Protein AF-A0A6G3CFA6-F1 (afdb_monomer_lite)

Structure (mmCIF, N/CA/C/O backbone):
data_AF-A0A6G3CFA6-F1
#
_entry.id   AF-A0A6G3CFA6-F1
#
loop_
_atom_site.group_PDB
_atom_site.id
_atom_site.type_symbol
_atom_site.label_atom_id
_atom_site.label_alt_id
_atom_site.label_comp_id
_atom_site.label_asym_id
_atom_site.label_entity_id
_atom_site.label_seq_id
_atom_site.pdbx_PDB_ins_code
_atom_site.Cartn_x
_atom_site.Cartn_y
_atom_site.Cartn_z
_atom_site.occupancy
_atom_site.B_iso_or_equiv
_atom_site.auth_seq_id
_atom_site.auth_comp_id
_atom_site.auth_asym_id
_atom_site.auth_atom_id
_atom_site.pdbx_PDB_model_num
ATOM 1 N N . ARG A 1 1 ? -51.188 10.091 69.245 1.00 60.28 1 ARG A N 1
ATOM 2 C CA . ARG A 1 1 ? -49.748 10.432 69.377 1.00 60.28 1 ARG A CA 1
ATOM 3 C C . ARG A 1 1 ? -48.862 9.197 69.180 1.00 60.28 1 ARG A C 1
ATOM 5 O O . ARG A 1 1 ? -48.421 9.039 68.061 1.00 60.28 1 ARG A O 1
ATOM 12 N N . ARG A 1 2 ? -48.714 8.240 70.121 1.00 65.06 2 ARG A N 1
ATOM 13 C CA . ARG A 1 2 ? -47.870 7.026 69.896 1.00 65.06 2 ARG A CA 1
ATOM 14 C C . ARG A 1 2 ? -48.213 6.191 68.647 1.00 65.06 2 ARG A C 1
ATOM 16 O O . ARG A 1 2 ? -47.311 5.804 67.921 1.00 65.06 2 ARG A O 1
ATOM 23 N N . LYS A 1 3 ? -49.501 5.950 68.377 1.00 67.00 3 LYS A N 1
ATOM 24 C CA . LYS A 1 3 ? -49.935 5.198 67.181 1.00 67.00 3 LYS A CA 1
ATOM 25 C C . LYS A 1 3 ? -49.669 5.945 65.866 1.00 67.00 3 LYS A C 1
ATOM 27 O O . LYS A 1 3 ? -49.420 5.312 64.851 1.00 67.00 3 LYS A O 1
ATOM 32 N N . ASP A 1 4 ? -49.680 7.277 65.891 1.00 72.19 4 ASP A N 1
ATOM 33 C CA . ASP A 1 4 ? -49.415 8.100 64.702 1.00 72.19 4 ASP A CA 1
ATOM 34 C C . ASP A 1 4 ? -47.916 8.111 64.361 1.00 72.19 4 ASP A C 1
ATOM 36 O O . ASP A 1 4 ? -47.538 8.174 63.191 1.00 72.19 4 ASP A O 1
ATOM 40 N N . ASP A 1 5 ? -47.064 8.002 65.385 1.00 74.00 5 ASP A N 1
ATOM 41 C CA . ASP A 1 5 ? -45.610 7.921 65.238 1.00 74.00 5 ASP A CA 1
ATOM 42 C C . ASP A 1 5 ? -45.167 6.544 64.705 1.00 74.00 5 ASP A C 1
ATOM 44 O O . ASP A 1 5 ? -44.276 6.469 63.858 1.00 74.00 5 ASP A O 1
ATOM 48 N N . GLU A 1 6 ? -45.831 5.459 65.122 1.00 74.44 6 GLU A N 1
ATOM 49 C CA . GLU A 1 6 ? -45.594 4.103 64.598 1.00 74.44 6 GLU A CA 1
ATOM 50 C C . GLU A 1 6 ? -45.997 3.971 63.121 1.00 74.44 6 GLU A C 1
ATOM 52 O O . GLU A 1 6 ? -45.225 3.444 62.318 1.00 74.44 6 GLU A O 1
ATOM 57 N N . VAL A 1 7 ? -47.151 4.525 62.730 1.00 76.19 7 VAL A N 1
ATOM 58 C CA . VAL A 1 7 ? -47.614 4.521 61.330 1.00 76.19 7 VAL A CA 1
ATOM 59 C C . VAL A 1 7 ? -46.680 5.337 60.431 1.00 76.19 7 VAL A C 1
ATOM 61 O O . VAL A 1 7 ? -46.325 4.885 59.340 1.00 76.19 7 VAL A O 1
ATOM 64 N N . LYS A 1 8 ? -46.202 6.498 60.902 1.00 77.56 8 LYS A N 1
ATOM 65 C CA . LYS A 1 8 ? -45.202 7.305 60.181 1.00 77.56 8 LYS A CA 1
ATOM 66 C C . LYS A 1 8 ? -43.863 6.588 60.035 1.00 77.56 8 LYS A C 1
ATOM 68 O O . LYS A 1 8 ? -43.252 6.658 58.970 1.00 77.56 8 LYS A O 1
ATOM 73 N N . ALA A 1 9 ? -43.402 5.891 61.073 1.00 77.81 9 ALA A N 1
ATOM 74 C CA . ALA A 1 9 ? -42.162 5.122 61.015 1.00 77.81 9 ALA A CA 1
ATOM 75 C C . ALA A 1 9 ? -42.268 3.928 60.049 1.00 77.81 9 ALA A C 1
ATOM 77 O O . ALA A 1 9 ? -41.311 3.622 59.333 1.00 77.81 9 ALA A O 1
ATOM 78 N N . GLU A 1 10 ? -43.428 3.270 59.986 1.00 77.88 10 GLU A N 1
ATOM 79 C CA . GLU A 1 10 ? -43.673 2.165 59.057 1.00 77.88 10 GLU A CA 1
ATOM 80 C C . GLU A 1 10 ? -43.790 2.644 57.599 1.00 77.88 10 GLU A C 1
ATOM 82 O O . GLU A 1 10 ? -43.216 2.022 56.702 1.00 77.88 10 GLU A O 1
ATOM 87 N N . GLN A 1 11 ? -44.449 3.782 57.354 1.00 79.44 11 GLN A N 1
ATOM 88 C CA . GLN A 1 11 ? -44.484 4.428 56.035 1.00 79.44 11 GLN A CA 1
ATOM 89 C C . GLN A 1 11 ? -43.091 4.871 55.580 1.00 79.44 11 GLN A C 1
ATOM 91 O O . GLN A 1 11 ? -42.685 4.533 54.472 1.00 79.44 11 GLN A O 1
ATOM 96 N N . ALA A 1 12 ? -42.301 5.494 56.458 1.00 81.00 12 ALA A N 1
ATOM 97 C CA . ALA A 1 12 ? -40.927 5.881 56.141 1.00 81.00 12 ALA A CA 1
ATOM 98 C C . ALA A 1 12 ? -40.038 4.675 55.780 1.00 81.00 12 ALA A C 1
ATOM 100 O O . ALA A 1 12 ? -39.189 4.769 54.891 1.00 81.00 12 ALA A O 1
ATOM 101 N N . ARG A 1 13 ? -40.243 3.517 56.427 1.00 81.12 13 ARG A N 1
ATOM 102 C CA . ARG A 1 13 ? -39.549 2.269 56.066 1.00 81.12 13 ARG A CA 1
ATOM 103 C C . ARG A 1 13 ? -39.987 1.741 54.702 1.00 81.12 13 ARG A C 1
ATOM 105 O O . ARG A 1 13 ? -39.126 1.339 53.923 1.00 81.12 13 ARG A O 1
ATOM 112 N N . LYS A 1 14 ? -41.289 1.757 54.402 1.00 81.81 14 LYS A N 1
ATOM 113 C CA . LYS A 1 14 ? -41.828 1.323 53.101 1.00 81.81 14 LYS A CA 1
ATOM 114 C C . LYS A 1 14 ? -41.346 2.222 51.960 1.00 81.81 14 LYS A C 1
ATOM 116 O O . LYS A 1 14 ? -40.927 1.700 50.929 1.00 81.81 14 LYS A O 1
ATOM 121 N N . ASP A 1 15 ? -41.292 3.532 52.174 1.00 83.31 15 ASP A N 1
ATOM 122 C CA . ASP A 1 15 ? -40.801 4.498 51.186 1.00 83.31 15 ASP A CA 1
ATOM 123 C C . ASP A 1 15 ? -39.289 4.371 50.955 1.00 83.31 15 ASP A C 1
ATOM 125 O O . ASP A 1 15 ? -38.823 4.405 49.814 1.00 83.31 15 ASP A O 1
ATOM 129 N N . ALA A 1 16 ? -38.506 4.143 52.016 1.00 82.69 16 ALA A N 1
ATOM 130 C CA . ALA A 1 16 ? -37.071 3.887 51.897 1.00 82.69 16 ALA A CA 1
ATOM 131 C C . ALA A 1 16 ? -36.770 2.586 51.129 1.00 82.69 16 ALA A C 1
ATOM 133 O O . ALA A 1 16 ? -35.812 2.520 50.354 1.00 82.69 16 ALA A O 1
ATOM 134 N N . ASP A 1 17 ? -37.591 1.551 51.312 1.00 84.62 17 ASP A N 1
ATOM 135 C CA . ASP A 1 17 ? -37.474 0.297 50.569 1.00 84.62 17 ASP A CA 1
ATOM 136 C C . ASP A 1 17 ? -37.912 0.438 49.109 1.00 84.62 17 ASP A C 1
ATOM 138 O O . ASP A 1 17 ? -37.230 -0.067 48.213 1.00 84.62 17 ASP A O 1
ATOM 142 N N . ALA A 1 18 ? -38.992 1.176 48.843 1.00 82.62 18 ALA A N 1
ATOM 143 C CA . ALA A 1 18 ? -39.436 1.491 47.488 1.00 82.62 18 ALA A CA 1
ATOM 144 C C . ALA A 1 18 ? -38.371 2.291 46.720 1.00 82.62 18 ALA A C 1
ATOM 146 O O . ALA A 1 18 ? -38.042 1.948 45.581 1.00 82.62 18 ALA A O 1
ATOM 147 N N . LYS A 1 19 ? -37.749 3.281 47.372 1.00 85.19 19 LYS A N 1
ATOM 148 C CA . LYS A 1 19 ? -36.671 4.090 46.792 1.00 85.19 19 LYS A CA 1
ATOM 149 C C . LYS A 1 19 ? -35.418 3.263 46.503 1.00 85.19 19 LYS A C 1
ATOM 151 O O . LYS A 1 19 ? -34.857 3.368 45.416 1.00 85.19 19 LYS A O 1
ATOM 156 N N . ARG A 1 20 ? -35.020 2.359 47.409 1.00 84.44 20 ARG A N 1
ATOM 157 C CA . ARG A 1 20 ? -33.902 1.425 47.161 1.00 84.44 20 ARG A CA 1
ATOM 158 C C . ARG A 1 20 ? -34.178 0.477 45.996 1.00 84.44 20 ARG A C 1
ATOM 160 O O . ARG A 1 20 ? -33.271 0.210 45.209 1.00 84.44 20 ARG A O 1
ATOM 167 N N . ARG A 1 21 ? -35.414 -0.013 45.850 1.00 83.88 21 ARG A N 1
ATOM 168 C CA . ARG A 1 21 ? -35.802 -0.853 44.703 1.00 83.88 21 ARG A CA 1
ATOM 169 C C . ARG A 1 21 ? -35.787 -0.070 43.392 1.00 83.88 21 ARG A C 1
ATOM 171 O O . ARG A 1 21 ? -35.276 -0.594 42.405 1.00 83.88 21 ARG A O 1
ATOM 178 N N . GLN A 1 22 ? -36.274 1.173 43.384 1.00 85.31 22 GLN A N 1
ATOM 179 C CA . GLN A 1 22 ? -36.193 2.052 42.212 1.00 85.31 22 GLN A CA 1
ATOM 180 C C . GLN A 1 22 ? -34.744 2.363 41.827 1.00 85.31 22 GLN A C 1
ATOM 182 O O . GLN A 1 22 ? -34.377 2.188 40.672 1.00 85.31 22 GLN A O 1
ATOM 187 N N . GLU A 1 23 ? -33.882 2.719 42.782 1.00 86.06 23 GLU A N 1
ATOM 188 C CA . GLU A 1 23 ? -32.466 2.990 42.504 1.00 86.06 23 GLU A CA 1
ATOM 189 C C . GLU A 1 23 ? -31.721 1.755 41.974 1.00 86.06 23 GLU A C 1
ATOM 191 O O . GLU A 1 23 ? -30.850 1.871 41.109 1.00 86.06 23 GLU A O 1
ATOM 196 N N . GLN A 1 24 ? -32.050 0.556 42.466 1.00 86.44 24 GLN A N 1
ATOM 197 C CA . GLN A 1 24 ? -31.495 -0.690 41.933 1.00 86.44 24 GLN A CA 1
ATOM 198 C C . GLN A 1 24 ? -32.020 -1.006 40.528 1.00 86.44 24 GLN A C 1
ATOM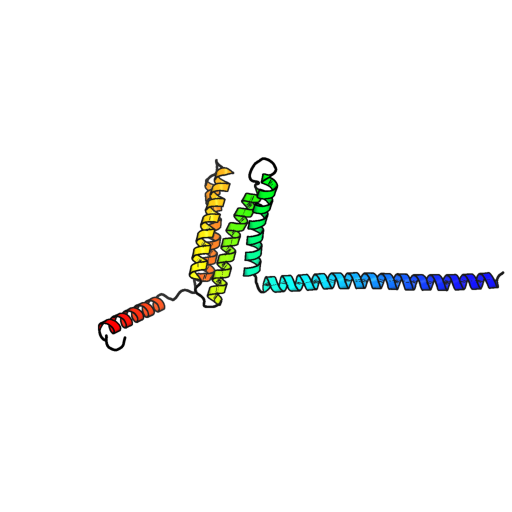 200 O O . GLN A 1 24 ? -31.245 -1.470 39.689 1.00 86.44 24 GLN A O 1
ATOM 205 N N . ALA A 1 25 ? -33.301 -0.747 40.255 1.00 84.94 25 ALA A N 1
ATOM 206 C CA . ALA A 1 25 ? -33.890 -0.913 38.929 1.00 84.94 25 ALA A CA 1
ATOM 207 C C . ALA A 1 25 ? -33.268 0.062 37.915 1.00 84.94 25 ALA A C 1
ATOM 209 O O . ALA A 1 25 ? -32.836 -0.374 36.850 1.00 84.94 25 ALA A O 1
ATOM 210 N N . ASP A 1 26 ? -33.102 1.333 38.284 1.00 86.88 26 ASP A N 1
ATOM 211 C CA . ASP A 1 26 ? -32.459 2.356 37.453 1.00 86.88 26 ASP A CA 1
ATOM 212 C C . ASP A 1 26 ? -30.984 2.049 37.195 1.00 86.88 26 ASP A C 1
ATOM 214 O O . ASP A 1 26 ? -30.496 2.197 36.071 1.00 86.88 26 ASP A O 1
ATOM 218 N N . LYS A 1 27 ? -30.250 1.574 38.211 1.00 85.62 27 LYS A N 1
ATOM 219 C CA . LYS A 1 27 ? -28.862 1.127 38.027 1.00 85.62 27 LYS A CA 1
ATOM 220 C C . LYS A 1 27 ? -28.788 -0.032 37.040 1.00 85.62 27 LYS A C 1
ATOM 222 O O . LYS A 1 27 ? -27.983 0.034 36.115 1.00 85.62 27 LYS A O 1
ATOM 227 N N . ARG A 1 28 ? -29.650 -1.046 37.181 1.00 85.44 28 ARG A N 1
ATOM 228 C CA . ARG A 1 28 ? -29.715 -2.190 36.256 1.00 85.44 28 ARG A CA 1
ATOM 229 C C . ARG A 1 28 ? -30.105 -1.760 34.841 1.00 85.44 28 ARG A C 1
ATOM 231 O O . ARG A 1 28 ? -29.472 -2.217 33.896 1.00 85.44 28 ARG A O 1
ATOM 238 N N . ALA A 1 29 ? -31.067 -0.852 34.688 1.00 83.44 29 ALA A N 1
ATOM 239 C CA . ALA A 1 29 ? -31.475 -0.316 33.391 1.00 83.44 29 ALA A CA 1
ATOM 240 C C . ALA A 1 29 ? -30.325 0.430 32.694 1.00 83.44 29 ALA A C 1
ATOM 242 O O . ALA A 1 29 ? -30.005 0.136 31.543 1.00 83.44 29 ALA A O 1
ATOM 243 N N . ARG A 1 30 ? -29.614 1.309 33.415 1.00 84.38 30 ARG A N 1
ATOM 244 C CA . ARG A 1 30 ? -28.428 2.013 32.890 1.00 84.38 30 ARG A CA 1
ATOM 245 C C . ARG A 1 30 ? -27.288 1.061 32.534 1.00 84.38 30 ARG A C 1
ATOM 247 O O . ARG A 1 30 ? -26.543 1.314 31.588 1.00 84.38 30 ARG A O 1
ATOM 254 N N . GLN A 1 31 ? -27.120 -0.018 33.294 1.00 84.25 31 GLN A N 1
ATOM 255 C CA . GLN A 1 31 ? -26.096 -1.027 33.025 1.00 84.25 31 GLN A CA 1
ATOM 256 C C . GLN A 1 31 ? -26.438 -1.826 31.764 1.00 84.25 31 GLN A C 1
ATOM 258 O O . GLN A 1 31 ? -25.588 -1.958 30.888 1.00 84.25 31 GLN A O 1
ATOM 263 N N . GLN A 1 32 ? -27.701 -2.230 31.608 1.00 83.50 32 GLN A N 1
ATOM 264 C CA . GLN A 1 32 ? -28.194 -2.893 30.400 1.00 83.50 32 GLN A CA 1
ATOM 265 C C . GLN A 1 32 ? -28.113 -1.992 29.162 1.00 83.50 32 GLN A C 1
ATOM 267 O O . GLN A 1 32 ? -27.752 -2.471 28.089 1.00 83.50 32 GLN A O 1
ATOM 272 N N . GLU A 1 33 ? -28.391 -0.691 29.273 1.00 81.81 33 GLU A N 1
ATOM 273 C CA . GLU A 1 33 ? -28.190 0.250 28.162 1.00 81.81 33 GLU A CA 1
ATOM 274 C C . GLU A 1 33 ? -26.717 0.371 27.765 1.00 81.81 33 GLU A C 1
ATOM 276 O O . GLU A 1 33 ? -26.393 0.314 26.577 1.00 81.81 33 GLU A O 1
ATOM 281 N N . LYS A 1 34 ? -25.803 0.476 28.738 1.00 81.06 34 LYS A N 1
ATOM 282 C CA . LYS A 1 34 ? -24.355 0.501 28.473 1.00 81.06 34 LYS A CA 1
ATOM 283 C C . LYS A 1 34 ? -23.868 -0.802 27.840 1.00 81.06 34 LYS A C 1
ATOM 285 O O . LYS A 1 34 ? -23.066 -0.776 26.903 1.00 81.06 34 LYS A O 1
ATOM 290 N N . GLU A 1 35 ? -24.361 -1.941 28.308 1.00 83.12 35 GLU A N 1
ATOM 291 C CA . GLU A 1 35 ? -24.064 -3.254 27.734 1.00 83.12 35 GLU A CA 1
ATOM 292 C C . GLU A 1 35 ? -24.603 -3.379 26.307 1.00 83.12 35 GLU A C 1
ATOM 294 O O . GLU A 1 35 ? -23.860 -3.777 25.416 1.00 83.12 35 GLU A O 1
ATOM 299 N N . ARG A 1 36 ? -25.835 -2.938 26.033 1.00 79.00 36 ARG A N 1
ATOM 300 C CA . ARG A 1 36 ? -26.400 -2.918 24.672 1.00 79.00 36 ARG A CA 1
ATOM 301 C C . ARG A 1 36 ? -25.637 -1.977 23.743 1.00 79.00 36 ARG A C 1
ATOM 303 O O . ARG A 1 36 ? -25.332 -2.355 22.614 1.00 79.00 36 ARG A O 1
ATOM 310 N N . ALA A 1 37 ? -25.275 -0.784 24.210 1.00 78.50 37 ALA A N 1
ATOM 311 C CA . ALA A 1 37 ? -24.497 0.177 23.432 1.00 78.50 37 ALA A CA 1
ATOM 312 C C . ALA A 1 37 ? -23.086 -0.351 23.123 1.00 78.50 37 ALA A C 1
ATOM 314 O O . ALA A 1 37 ? -22.614 -0.253 21.988 1.00 78.50 37 ALA A O 1
ATOM 315 N N . SER A 1 38 ? -22.420 -0.959 24.108 1.00 75.44 38 SER A N 1
ATOM 316 C CA . SER A 1 38 ? -21.101 -1.573 23.921 1.00 75.44 38 SER A CA 1
ATOM 317 C C . SER A 1 38 ? -21.155 -2.828 23.046 1.00 75.44 38 SER A C 1
ATOM 319 O O . SER A 1 38 ? -20.288 -2.996 22.189 1.00 75.44 38 SER A O 1
ATOM 321 N N . ALA A 1 39 ? -22.192 -3.659 23.173 1.00 77.94 39 ALA A N 1
ATOM 322 C CA . ALA A 1 39 ? -22.433 -4.813 22.314 1.00 77.94 39 ALA A CA 1
ATOM 323 C C . ALA A 1 39 ? -22.711 -4.389 20.866 1.00 77.94 39 ALA A C 1
ATOM 325 O O . ALA A 1 39 ? -22.131 -4.956 19.944 1.00 77.94 39 ALA A O 1
ATOM 326 N N . ALA A 1 40 ? -23.503 -3.335 20.648 1.00 77.94 40 ALA A N 1
ATOM 327 C CA . ALA A 1 40 ? -23.732 -2.766 19.321 1.00 77.94 40 ALA A CA 1
ATOM 328 C C . ALA A 1 40 ? -22.438 -2.202 18.711 1.00 77.94 40 ALA A C 1
ATOM 330 O O . ALA A 1 40 ? -22.168 -2.412 17.527 1.00 77.94 40 ALA A O 1
ATOM 331 N N . ARG A 1 41 ? -21.595 -1.537 19.515 1.00 72.62 41 ARG A N 1
ATOM 332 C CA . ARG A 1 41 ? -20.266 -1.070 19.083 1.00 72.62 41 ARG A CA 1
ATOM 333 C C . ARG A 1 41 ? -19.346 -2.230 18.718 1.00 72.62 41 ARG A C 1
ATOM 335 O O . ARG A 1 41 ? -18.740 -2.197 17.652 1.00 72.62 41 ARG A O 1
ATOM 342 N N . ARG A 1 42 ? -19.286 -3.270 19.554 1.00 74.56 42 ARG A N 1
ATOM 343 C CA . ARG A 1 42 ? -18.503 -4.489 19.301 1.00 74.56 42 ARG A CA 1
ATOM 344 C C . ARG A 1 42 ? -18.998 -5.243 18.072 1.00 74.56 42 ARG A C 1
ATOM 346 O O . ARG A 1 42 ? -18.175 -5.679 17.284 1.00 74.56 42 ARG A O 1
ATOM 353 N N . ALA A 1 43 ? -20.307 -5.333 17.851 1.00 76.00 43 ALA A N 1
ATOM 354 C CA . ALA A 1 43 ? -20.880 -5.954 16.659 1.00 76.00 43 ALA A CA 1
ATOM 355 C C . ALA A 1 43 ? -20.558 -5.155 15.388 1.00 76.00 43 ALA A C 1
ATOM 357 O O . ALA A 1 43 ? -20.230 -5.738 14.357 1.00 76.00 43 ALA A O 1
ATOM 358 N N . ARG A 1 44 ? -20.601 -3.818 15.456 1.00 72.12 44 ARG A N 1
ATOM 359 C CA . ARG A 1 44 ? -20.185 -2.951 14.343 1.00 72.12 44 ARG A CA 1
ATOM 360 C C . ARG A 1 44 ? -18.693 -3.083 14.057 1.00 72.12 44 ARG A C 1
ATOM 362 O O . ARG A 1 44 ? -18.333 -3.295 12.906 1.00 72.12 44 ARG A O 1
ATOM 369 N N . MET A 1 45 ? -17.846 -3.023 15.085 1.00 70.12 45 MET A N 1
ATOM 370 C CA . MET A 1 45 ? -16.405 -3.236 14.936 1.00 70.12 45 MET A CA 1
ATOM 371 C C . MET A 1 45 ? -16.100 -4.637 14.415 1.00 70.12 45 MET A C 1
ATOM 373 O O . MET A 1 45 ? -15.305 -4.746 13.503 1.00 70.12 45 MET A O 1
ATOM 377 N N . GLY A 1 46 ? -16.769 -5.677 14.915 1.00 71.62 46 GLY A N 1
ATOM 378 C CA . GLY A 1 46 ? -16.604 -7.060 14.464 1.00 71.62 46 GLY A CA 1
ATOM 379 C C . GLY A 1 46 ? -17.001 -7.271 13.003 1.00 71.62 46 GLY A C 1
ATOM 380 O O . GLY A 1 46 ? -16.319 -7.983 12.275 1.00 71.62 46 GLY A O 1
ATOM 381 N N . LYS A 1 47 ? -18.067 -6.607 12.535 1.00 72.69 47 LYS A N 1
ATOM 382 C CA . LYS A 1 47 ? -18.426 -6.590 11.108 1.00 72.69 47 LYS A CA 1
ATOM 383 C C . LYS A 1 47 ? -17.385 -5.851 10.273 1.00 72.69 47 LYS A C 1
ATOM 385 O O . LYS A 1 47 ? -17.043 -6.317 9.194 1.00 72.69 47 LYS A O 1
ATOM 390 N N . LEU A 1 48 ? -16.878 -4.725 10.775 1.00 70.38 48 LEU A N 1
ATOM 391 C CA . LEU A 1 48 ? -15.857 -3.940 10.089 1.00 70.38 48 LEU A CA 1
ATOM 392 C C . LEU A 1 48 ? -14.536 -4.713 9.993 1.00 70.38 48 LEU A C 1
ATOM 394 O O . LEU A 1 48 ? -13.983 -4.838 8.911 1.00 70.38 48 LEU A O 1
ATOM 398 N N . THR A 1 49 ? -14.056 -5.283 11.099 1.00 69.38 49 THR A N 1
ATOM 399 C CA . THR A 1 49 ? -12.823 -6.079 11.145 1.00 69.38 49 THR A CA 1
ATOM 400 C C . THR A 1 49 ? -12.965 -7.378 10.364 1.00 69.38 49 THR A C 1
ATOM 402 O O . THR A 1 49 ? -12.042 -7.754 9.650 1.00 69.38 49 THR A O 1
ATOM 405 N N . GLY A 1 50 ? -14.130 -8.030 10.420 1.00 72.06 50 GLY A N 1
ATOM 406 C CA . GLY A 1 50 ? -14.440 -9.191 9.587 1.00 72.06 50 GLY A CA 1
ATOM 407 C C . GLY A 1 50 ? -14.412 -8.859 8.094 1.00 72.06 50 GLY A C 1
ATOM 408 O O . GLY A 1 50 ? -13.804 -9.586 7.314 1.00 72.06 50 GLY A O 1
ATOM 409 N N . TRP A 1 51 ? -15.002 -7.729 7.695 1.00 73.88 51 TRP A N 1
ATOM 410 C CA . TRP A 1 51 ? -14.977 -7.270 6.305 1.00 73.88 51 TRP A CA 1
ATOM 411 C C . TRP A 1 51 ? -13.573 -6.856 5.844 1.00 73.88 51 TRP A C 1
ATOM 413 O O . TRP A 1 51 ? -13.181 -7.209 4.732 1.00 73.88 51 TRP A O 1
ATOM 423 N N . LEU A 1 52 ? -12.806 -6.170 6.700 1.00 68.88 52 LEU A N 1
ATOM 424 C CA . LEU A 1 52 ? -11.409 -5.791 6.452 1.00 68.88 52 LEU A CA 1
ATOM 425 C C . LEU A 1 52 ? -10.523 -7.029 6.258 1.00 68.88 52 LEU A C 1
ATOM 427 O O . LEU A 1 52 ? -9.740 -7.073 5.314 1.00 68.88 52 LEU A O 1
ATOM 431 N N . ASN A 1 53 ? -10.692 -8.055 7.096 1.00 67.56 53 ASN A N 1
ATOM 432 C CA . ASN A 1 53 ? -9.974 -9.324 6.957 1.00 67.56 53 ASN A CA 1
ATOM 433 C C . ASN A 1 53 ? -10.381 -10.097 5.696 1.00 67.56 53 ASN A C 1
ATOM 435 O O . ASN A 1 53 ? -9.546 -10.778 5.107 1.00 67.56 53 ASN A O 1
ATOM 439 N N . ALA A 1 54 ? -11.642 -9.996 5.271 1.00 70.75 54 ALA A N 1
ATOM 440 C CA . ALA A 1 54 ? -12.121 -10.629 4.044 1.00 70.75 54 ALA A CA 1
ATOM 441 C C . ALA A 1 54 ? -11.698 -9.873 2.769 1.00 70.75 54 ALA A C 1
ATOM 443 O O . ALA A 1 54 ? -11.599 -10.481 1.707 1.00 70.75 54 ALA A O 1
ATOM 444 N N . ASN A 1 55 ? -11.439 -8.563 2.859 1.00 64.62 55 ASN A N 1
ATOM 445 C CA . ASN A 1 55 ? -11.109 -7.702 1.718 1.00 64.62 55 ASN A CA 1
ATOM 446 C C . ASN A 1 55 ? -9.860 -6.842 1.987 1.00 64.62 55 ASN A C 1
ATOM 448 O O . ASN A 1 55 ? -9.925 -5.612 1.883 1.00 64.62 55 ASN A O 1
ATOM 452 N N . PRO A 1 56 ? -8.703 -7.458 2.300 1.00 65.31 56 PRO A N 1
ATOM 453 C CA . PRO A 1 56 ? -7.500 -6.724 2.691 1.00 65.31 56 PRO A CA 1
ATOM 454 C C . PRO A 1 56 ? -7.018 -5.785 1.579 1.00 65.31 56 PRO A C 1
ATOM 456 O O . PRO A 1 56 ? -6.557 -4.681 1.850 1.00 65.31 56 PRO A O 1
ATOM 459 N N . VAL A 1 57 ? -7.205 -6.177 0.315 1.00 63.34 57 VAL A N 1
ATOM 460 C CA . VAL A 1 57 ? -6.825 -5.374 -0.855 1.00 63.34 57 VAL A CA 1
ATOM 461 C C . VAL A 1 57 ? -7.680 -4.111 -0.967 1.00 63.34 57 VAL A C 1
ATOM 463 O O . VAL A 1 57 ? -7.143 -3.014 -1.085 1.00 63.34 57 VAL A O 1
ATOM 466 N N . THR A 1 58 ? -9.007 -4.236 -0.878 1.00 61.38 58 THR A N 1
ATOM 467 C CA . THR A 1 58 ? -9.939 -3.098 -0.955 1.00 61.38 58 THR A CA 1
ATOM 468 C C . THR A 1 58 ? -9.753 -2.142 0.219 1.00 61.38 58 THR A C 1
ATOM 470 O O . THR A 1 58 ? -9.765 -0.928 0.031 1.00 61.38 58 THR A O 1
ATOM 473 N N . ALA A 1 59 ? -9.534 -2.683 1.419 1.00 66.62 59 ALA A N 1
ATOM 474 C CA . ALA A 1 59 ? -9.225 -1.906 2.612 1.00 66.62 59 ALA A CA 1
ATOM 475 C C . ALA A 1 59 ? -7.945 -1.078 2.445 1.00 66.62 59 ALA A C 1
ATOM 477 O O . ALA A 1 59 ? -7.919 0.112 2.756 1.00 66.62 59 ALA A O 1
ATOM 478 N N . PHE A 1 60 ? -6.896 -1.704 1.916 1.00 63.91 60 PHE A N 1
ATOM 479 C CA . PHE A 1 60 ? -5.611 -1.057 1.714 1.00 63.91 60 PHE A CA 1
ATOM 480 C C . PHE A 1 60 ? -5.667 -0.014 0.585 1.00 63.91 60 PHE A C 1
ATOM 482 O O . PHE A 1 60 ? -5.176 1.095 0.759 1.00 63.91 60 PHE A O 1
ATOM 489 N N . VAL A 1 61 ? -6.359 -0.295 -0.526 1.00 61.69 61 VAL A N 1
ATOM 490 C CA . VAL A 1 61 ? -6.646 0.700 -1.581 1.00 61.69 61 VAL A CA 1
ATOM 491 C C . VAL A 1 61 ? -7.403 1.905 -1.013 1.00 61.69 61 VAL A C 1
ATOM 493 O O . VAL A 1 61 ? -7.062 3.045 -1.319 1.00 61.69 61 VAL A O 1
ATOM 496 N N . ALA A 1 62 ? -8.409 1.677 -0.164 1.00 61.47 62 ALA A N 1
ATOM 497 C CA . ALA A 1 62 ? -9.153 2.758 0.475 1.00 61.47 62 ALA A CA 1
ATOM 498 C C . ALA A 1 62 ? -8.259 3.600 1.401 1.00 61.47 62 ALA A C 1
ATOM 500 O O . ALA A 1 62 ? -8.329 4.826 1.359 1.00 61.47 62 ALA A O 1
ATOM 501 N N . PHE A 1 63 ? -7.383 2.961 2.183 1.00 68.44 63 PHE A N 1
ATOM 502 C CA . PHE A 1 63 ? -6.378 3.652 2.995 1.00 68.44 63 PHE A CA 1
ATOM 503 C C . PHE A 1 63 ? -5.472 4.545 2.136 1.00 68.44 63 PHE A C 1
ATOM 505 O O . PHE A 1 63 ? -5.319 5.726 2.431 1.00 68.44 63 PHE A O 1
ATOM 512 N N . VAL A 1 64 ? -4.955 4.018 1.025 1.00 61.50 64 VAL A N 1
ATOM 513 C CA . VAL A 1 64 ? -4.128 4.773 0.073 1.00 61.50 64 VAL A CA 1
ATOM 514 C C . VAL A 1 64 ? -4.878 5.969 -0.500 1.00 61.50 64 VAL A C 1
ATOM 516 O O . VAL A 1 64 ? -4.339 7.076 -0.528 1.00 61.50 64 VAL A O 1
ATOM 519 N N . MET A 1 65 ? -6.135 5.784 -0.913 1.00 59.34 65 MET A N 1
ATOM 520 C CA . MET A 1 65 ? -6.968 6.886 -1.399 1.00 59.34 65 MET A CA 1
ATOM 521 C C . MET A 1 65 ? -7.156 7.966 -0.333 1.00 59.34 65 MET A C 1
ATOM 523 O O . MET A 1 65 ? -7.019 9.147 -0.634 1.00 59.34 65 MET A O 1
ATOM 527 N N . VAL A 1 66 ? -7.393 7.589 0.925 1.00 64.12 66 VAL A N 1
ATOM 528 C CA . VAL A 1 66 ? -7.485 8.549 2.036 1.00 64.12 66 VAL A CA 1
ATOM 529 C C . VAL A 1 66 ? -6.160 9.289 2.233 1.00 64.12 66 VAL A C 1
ATOM 531 O O . VAL A 1 66 ? -6.165 10.517 2.293 1.00 64.12 66 VAL A O 1
ATOM 534 N N . CYS A 1 67 ? -5.025 8.585 2.245 1.00 63.25 67 CYS A N 1
ATOM 535 C CA . CYS A 1 67 ? -3.694 9.198 2.313 1.00 63.25 67 CYS A CA 1
ATOM 536 C C . CYS A 1 67 ? -3.388 10.129 1.132 1.00 63.25 67 CYS A C 1
ATOM 538 O O . CYS A 1 67 ? -2.566 11.022 1.283 1.00 63.25 67 CYS A O 1
ATOM 540 N N . SER A 1 68 ? -4.060 9.959 -0.009 1.00 58.88 68 SER A N 1
ATOM 541 C CA . SER A 1 68 ? -3.946 10.833 -1.186 1.00 58.88 68 SER A CA 1
ATOM 542 C C . SER A 1 68 ? -4.839 12.075 -1.079 1.00 58.88 68 SER A C 1
ATOM 544 O O . SER A 1 68 ? -4.443 13.183 -1.432 1.00 58.88 68 SER A O 1
ATOM 546 N N . ILE A 1 69 ? -6.068 11.893 -0.588 1.00 61.84 69 ILE A N 1
ATOM 547 C CA . ILE A 1 69 ? -7.103 12.934 -0.530 1.00 61.84 69 ILE A CA 1
ATOM 548 C C . ILE A 1 69 ? -6.844 13.903 0.625 1.00 61.84 69 ILE A C 1
ATOM 550 O O . ILE A 1 69 ? -6.959 15.111 0.4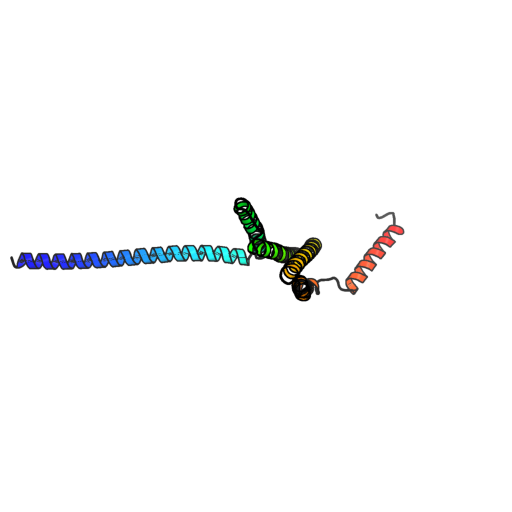46 1.00 61.84 69 ILE A O 1
ATOM 554 N N . VAL A 1 70 ? -6.477 13.394 1.803 1.00 65.38 70 VAL A N 1
ATOM 555 C CA . VAL A 1 70 ? -6.220 14.212 2.998 1.00 65.38 70 VAL A CA 1
ATOM 556 C C . VAL A 1 70 ? -5.188 15.321 2.744 1.00 65.38 70 VAL A C 1
ATOM 558 O O . VAL A 1 70 ? -5.513 16.476 3.019 1.00 65.38 70 VAL A O 1
ATOM 561 N N . PRO A 1 71 ? -3.990 15.056 2.188 1.00 63.09 71 PRO A N 1
ATOM 562 C CA . PRO A 1 71 ? -3.040 16.123 1.889 1.00 63.09 71 PRO A CA 1
ATOM 563 C C . PRO A 1 71 ? -3.549 17.080 0.808 1.00 63.09 71 PRO A C 1
ATOM 565 O O . PRO A 1 71 ? -3.312 18.276 0.929 1.00 63.09 71 PRO A O 1
ATOM 568 N N . ALA A 1 72 ? -4.285 16.607 -0.204 1.00 62.75 72 ALA A N 1
ATOM 569 C CA . ALA A 1 72 ? -4.878 17.480 -1.217 1.00 62.75 72 ALA A CA 1
ATOM 570 C C . ALA A 1 72 ? -5.888 18.464 -0.599 1.00 62.75 72 ALA A C 1
ATOM 572 O O . ALA A 1 72 ? -5.826 19.659 -0.874 1.00 62.75 72 ALA A O 1
ATOM 573 N N . VAL A 1 73 ? -6.757 17.986 0.297 1.00 64.31 73 VAL A N 1
ATOM 574 C CA . VAL A 1 73 ? -7.718 18.825 1.030 1.00 64.31 73 VAL A CA 1
ATOM 575 C C . VAL A 1 73 ? -6.995 19.798 1.962 1.00 64.31 73 VAL A C 1
ATOM 577 O O . VAL A 1 73 ? -7.303 20.985 1.957 1.00 64.31 73 VAL A O 1
ATOM 580 N N . ILE A 1 74 ? -5.992 19.340 2.718 1.00 64.00 74 ILE A N 1
ATOM 581 C CA . ILE A 1 74 ? -5.190 20.208 3.598 1.00 64.00 74 ILE A CA 1
ATOM 582 C C . ILE A 1 74 ? -4.432 21.262 2.783 1.00 64.00 74 ILE A C 1
ATOM 584 O O . ILE A 1 74 ? -4.390 22.418 3.184 1.00 64.00 74 ILE A O 1
ATOM 588 N N . SER A 1 75 ? -3.869 20.900 1.628 1.00 59.44 75 SER A N 1
ATOM 589 C CA . SER A 1 75 ? -3.180 21.834 0.732 1.00 59.44 75 SER A CA 1
ATOM 590 C C . SER A 1 75 ? -4.133 22.866 0.143 1.00 59.44 75 SER A C 1
ATOM 592 O O . SER A 1 75 ? -3.743 24.014 -0.017 1.00 59.44 75 SER A O 1
ATOM 594 N N . GLN A 1 76 ? -5.363 22.475 -0.194 1.00 57.47 76 GLN A N 1
ATOM 595 C CA . GLN A 1 76 ? -6.382 23.383 -0.724 1.00 57.47 76 GLN A CA 1
ATOM 596 C C . GLN A 1 76 ? -6.911 24.334 0.357 1.00 57.47 76 GLN A C 1
ATOM 598 O O . GLN A 1 76 ? -7.108 25.515 0.088 1.00 57.47 76 GLN A O 1
ATOM 603 N N . VAL A 1 77 ? -7.081 23.846 1.590 1.00 59.28 77 VAL A N 1
ATOM 604 C CA . VAL A 1 77 ? -7.507 24.656 2.744 1.00 59.28 77 VAL A CA 1
ATOM 605 C C . VAL A 1 77 ? -6.364 25.545 3.260 1.00 59.28 77 VAL A C 1
ATOM 607 O O . VAL A 1 77 ? -6.607 26.672 3.674 1.00 59.28 77 VAL A O 1
ATOM 610 N N . GLY A 1 78 ? -5.113 25.085 3.177 1.00 54.62 78 GLY A N 1
ATOM 611 C CA . GLY A 1 78 ? -3.910 25.836 3.547 1.00 54.62 78 GLY A CA 1
ATOM 612 C C . GLY A 1 78 ? -3.435 26.831 2.483 1.00 54.62 78 GLY A C 1
ATOM 613 O O . GLY A 1 78 ? -2.840 27.843 2.830 1.00 54.62 78 GLY A O 1
ATOM 614 N N . ALA A 1 79 ? -3.752 26.623 1.200 1.00 49.06 79 ALA A N 1
ATOM 615 C CA . ALA A 1 79 ? -3.467 27.585 0.127 1.00 49.06 79 ALA A CA 1
ATOM 616 C C . ALA A 1 79 ? -4.250 28.909 0.264 1.00 49.06 79 ALA A C 1
ATOM 618 O O . ALA A 1 79 ? -3.937 29.875 -0.428 1.00 49.06 79 ALA A O 1
ATOM 619 N N . LEU A 1 80 ? -5.221 28.980 1.183 1.00 48.34 80 LEU A N 1
ATOM 620 C CA . LEU A 1 80 ? -5.886 30.220 1.600 1.00 48.34 80 LEU A CA 1
ATOM 621 C C . LEU A 1 80 ? -5.106 31.008 2.672 1.00 48.34 80 LEU A C 1
ATOM 623 O O . LEU A 1 80 ? -5.485 32.131 2.993 1.00 48.34 80 LEU A O 1
ATOM 627 N N . SER A 1 81 ? -3.992 30.485 3.189 1.00 48.69 81 SER A N 1
ATOM 628 C CA . SER A 1 81 ? -3.092 31.206 4.092 1.00 48.69 81 SER A CA 1
ATOM 629 C C . SER A 1 81 ? -1.636 30.970 3.687 1.00 48.69 81 SER A C 1
ATOM 631 O O . SER A 1 81 ? -1.065 29.926 3.977 1.00 48.69 81 SER A O 1
ATOM 633 N N . HIS A 1 82 ? -1.069 31.948 2.979 1.00 50.84 82 HIS A N 1
ATOM 634 C CA . HIS A 1 82 ? 0.350 32.139 2.659 1.00 50.84 82 HIS A CA 1
ATOM 635 C C . HIS A 1 82 ? 1.357 31.148 3.302 1.00 50.84 82 HIS A C 1
ATOM 637 O O . HIS A 1 82 ? 1.653 31.250 4.488 1.00 50.84 82 HIS A O 1
ATOM 643 N N . ALA A 1 83 ? 1.983 30.329 2.443 1.00 49.91 83 ALA A N 1
ATOM 644 C CA . ALA A 1 83 ? 3.326 29.728 2.551 1.00 49.91 83 ALA A CA 1
ATOM 645 C C . ALA A 1 83 ? 3.475 28.209 2.806 1.00 49.91 83 ALA A C 1
ATOM 647 O O . ALA A 1 83 ? 2.854 27.604 3.670 1.00 49.91 83 ALA A O 1
ATOM 648 N N . ASN A 1 84 ? 4.443 27.678 2.045 1.00 51.53 84 ASN A N 1
ATOM 649 C CA . ASN A 1 84 ? 5.305 26.508 2.237 1.00 51.53 84 ASN A CA 1
ATOM 650 C C . ASN A 1 84 ? 4.664 25.144 2.520 1.00 51.53 84 ASN A C 1
ATOM 652 O O . ASN A 1 84 ? 4.238 24.830 3.628 1.00 51.53 84 ASN A O 1
ATOM 656 N N . VAL A 1 85 ? 4.718 24.300 1.482 1.00 56.12 85 VAL A N 1
ATOM 657 C CA . VAL A 1 85 ? 4.349 22.880 1.463 1.00 56.12 85 VAL A CA 1
ATOM 658 C C . VAL A 1 85 ? 4.796 22.186 2.755 1.00 56.12 85 VAL A C 1
ATOM 660 O O . VAL A 1 85 ? 5.982 22.055 3.049 1.00 56.12 85 VAL A O 1
ATOM 663 N N . ASN A 1 86 ? 3.801 21.776 3.539 1.00 66.00 86 ASN A N 1
ATOM 664 C CA . ASN A 1 86 ? 3.944 21.239 4.885 1.00 66.00 86 ASN A CA 1
ATOM 665 C C . ASN A 1 86 ? 4.592 19.844 4.824 1.00 66.00 86 ASN A C 1
ATOM 667 O O . ASN A 1 86 ? 4.188 19.022 4.004 1.00 66.00 86 ASN A O 1
ATOM 671 N N . VAL A 1 87 ? 5.557 19.539 5.693 1.00 64.38 87 VAL A N 1
ATOM 672 C CA . VAL A 1 87 ? 6.226 18.218 5.770 1.00 64.38 87 VAL A CA 1
ATOM 673 C C . VAL A 1 87 ? 5.210 17.067 5.825 1.00 64.38 87 VAL A C 1
ATOM 675 O O . VAL A 1 87 ? 5.425 16.003 5.247 1.00 64.38 87 VAL A O 1
ATOM 678 N N . LEU A 1 88 ? 4.049 17.314 6.437 1.00 65.12 88 LEU A N 1
ATOM 679 C CA . LEU A 1 88 ? 2.920 16.388 6.473 1.00 65.12 88 LEU A CA 1
ATOM 680 C C . LEU A 1 88 ? 2.383 16.026 5.075 1.00 65.12 88 LEU A C 1
ATOM 682 O O . LEU A 1 88 ? 2.043 14.875 4.828 1.00 65.12 88 LEU A O 1
ATOM 686 N N . LEU A 1 89 ? 2.326 16.986 4.151 1.00 65.38 89 LEU A N 1
ATOM 687 C CA . LEU A 1 89 ? 1.902 16.780 2.765 1.00 65.38 89 LEU A CA 1
ATOM 688 C C . LEU A 1 89 ? 2.880 15.871 2.018 1.00 65.38 89 LEU A C 1
ATOM 690 O O . LEU A 1 89 ? 2.434 14.942 1.356 1.00 65.38 89 LEU A O 1
ATOM 694 N N . ALA A 1 90 ? 4.190 16.086 2.177 1.00 66.62 90 ALA A N 1
ATOM 695 C CA . ALA A 1 90 ? 5.226 15.237 1.583 1.00 66.62 90 ALA A CA 1
ATOM 696 C C . ALA A 1 90 ? 5.209 13.815 2.168 1.00 66.62 90 ALA A C 1
ATOM 698 O O . ALA A 1 90 ? 5.264 12.840 1.419 1.00 66.62 90 ALA A O 1
ATOM 699 N N . ALA A 1 91 ? 5.056 13.688 3.489 1.00 67.06 91 ALA A N 1
ATOM 700 C CA . ALA A 1 91 ? 4.925 12.396 4.155 1.00 67.06 91 ALA A CA 1
ATOM 701 C C . ALA A 1 91 ? 3.673 11.633 3.691 1.00 67.06 91 ALA A C 1
ATOM 703 O O . ALA A 1 91 ? 3.745 10.439 3.413 1.00 67.06 91 ALA A O 1
ATOM 704 N N . LEU A 1 92 ? 2.534 12.319 3.553 1.00 65.25 92 LEU A N 1
ATOM 705 C CA . LEU A 1 92 ? 1.289 11.716 3.075 1.00 65.25 92 LEU A CA 1
ATOM 706 C C . LEU A 1 92 ? 1.350 11.358 1.583 1.00 65.25 92 LEU A C 1
ATOM 708 O O . LEU A 1 92 ? 0.839 10.308 1.199 1.00 65.25 92 LEU A O 1
ATOM 712 N N . LEU A 1 93 ? 2.015 12.168 0.751 1.00 66.81 93 LEU A N 1
ATOM 713 C CA . LEU A 1 93 ? 2.242 11.849 -0.663 1.00 66.81 93 LEU A CA 1
ATOM 714 C C . LEU A 1 93 ? 3.164 10.633 -0.820 1.00 66.81 93 LEU A C 1
ATOM 716 O O . LEU A 1 93 ? 2.895 9.755 -1.638 1.00 66.81 93 LEU A O 1
ATOM 720 N N . SER A 1 94 ? 4.228 10.561 -0.015 1.00 67.12 94 SER A N 1
ATOM 721 C CA . SER A 1 94 ? 5.124 9.403 0.026 1.00 67.12 94 SER A CA 1
ATOM 722 C C . SER A 1 94 ? 4.369 8.151 0.490 1.00 67.12 94 SER A C 1
ATOM 724 O O . SER A 1 94 ? 4.399 7.128 -0.192 1.00 67.12 94 SER A O 1
ATOM 726 N N . ALA A 1 95 ? 3.555 8.261 1.547 1.00 69.31 95 ALA A N 1
ATOM 727 C CA . ALA A 1 95 ? 2.684 7.181 2.012 1.00 69.31 95 ALA A CA 1
ATOM 728 C C . ALA A 1 95 ? 1.651 6.744 0.956 1.00 69.31 95 ALA A C 1
ATOM 730 O O . ALA A 1 95 ? 1.365 5.555 0.825 1.00 69.31 95 ALA A O 1
ATOM 731 N N . MET A 1 96 ? 1.105 7.678 0.173 1.00 70.81 96 MET A N 1
ATOM 732 C CA . MET A 1 96 ? 0.235 7.380 -0.965 1.00 70.81 96 MET A CA 1
ATOM 733 C C . MET A 1 96 ? 0.984 6.598 -2.046 1.00 70.81 96 MET A C 1
ATOM 735 O O . MET A 1 96 ? 0.436 5.630 -2.565 1.00 70.81 96 MET A O 1
ATOM 739 N N . LEU A 1 97 ? 2.200 7.001 -2.420 1.00 69.19 97 LEU A N 1
ATOM 740 C CA . LEU A 1 97 ? 2.969 6.319 -3.464 1.00 69.19 97 LEU A CA 1
ATOM 741 C C . LEU A 1 97 ? 3.390 4.921 -3.009 1.00 69.19 97 LEU A C 1
ATOM 743 O O . LEU A 1 97 ? 3.138 3.939 -3.709 1.00 69.19 97 LEU A O 1
ATOM 747 N N . GLU A 1 98 ? 3.949 4.814 -1.808 1.00 70.06 98 GLU A N 1
ATOM 748 C CA . GLU A 1 98 ? 4.346 3.537 -1.225 1.00 70.06 98 GLU A CA 1
ATOM 749 C C . GLU A 1 98 ? 3.132 2.621 -1.036 1.00 70.06 98 GLU A C 1
ATOM 751 O O . GLU A 1 98 ? 3.126 1.468 -1.473 1.00 70.06 98 GLU A O 1
ATOM 756 N N . GLY A 1 99 ? 2.036 3.152 -0.498 1.00 72.06 99 GLY A N 1
ATOM 757 C CA . GLY A 1 99 ? 0.791 2.416 -0.369 1.00 72.06 99 GLY A CA 1
ATOM 758 C C . GLY A 1 99 ? 0.165 2.046 -1.725 1.00 72.06 99 GLY A C 1
ATOM 759 O O . GLY A 1 99 ? -0.347 0.944 -1.892 1.00 72.06 99 GLY A O 1
ATOM 760 N N . THR A 1 100 ? 0.252 2.885 -2.755 1.00 72.12 100 THR A N 1
ATOM 761 C CA . THR A 1 100 ? -0.236 2.528 -4.099 1.00 72.12 100 THR A CA 1
ATOM 762 C C . THR A 1 100 ? 0.541 1.334 -4.661 1.00 72.12 100 THR A C 1
ATOM 764 O O . THR A 1 100 ? -0.067 0.420 -5.223 1.00 72.12 100 THR A O 1
ATOM 767 N N . ALA A 1 101 ? 1.862 1.278 -4.452 1.00 72.44 101 ALA A N 1
ATOM 768 C CA . ALA A 1 101 ? 2.681 0.140 -4.870 1.00 72.44 101 ALA A CA 1
ATOM 769 C C . ALA A 1 101 ? 2.261 -1.157 -4.157 1.00 72.44 101 ALA A C 1
ATOM 771 O O . ALA A 1 101 ? 2.081 -2.195 -4.800 1.00 72.44 101 ALA A O 1
ATOM 772 N N . TRP A 1 102 ? 2.018 -1.105 -2.847 1.00 72.19 102 TRP A N 1
ATOM 773 C CA . TRP A 1 102 ? 1.496 -2.241 -2.078 1.00 72.19 102 TRP A CA 1
ATOM 774 C C . TRP A 1 102 ? 0.081 -2.656 -2.514 1.00 72.19 102 TRP A C 1
ATOM 776 O O . TRP A 1 102 ? -0.192 -3.845 -2.680 1.00 72.19 102 TRP A O 1
ATOM 786 N N . ALA A 1 103 ? -0.807 -1.700 -2.791 1.00 75.44 103 ALA A N 1
ATOM 787 C CA . ALA A 1 103 ? -2.153 -1.969 -3.291 1.00 75.44 103 ALA A CA 1
ATOM 788 C C . ALA A 1 103 ? -2.132 -2.696 -4.646 1.00 75.44 103 ALA A C 1
ATOM 790 O O . ALA A 1 103 ? -2.816 -3.706 -4.825 1.00 75.44 103 ALA A O 1
ATOM 791 N N . LEU A 1 104 ? -1.314 -2.220 -5.588 1.00 72.56 104 LEU A N 1
ATOM 792 C CA . LEU A 1 104 ? -1.121 -2.849 -6.898 1.00 72.56 104 LEU A CA 1
ATOM 793 C C . LEU A 1 104 ? -0.526 -4.251 -6.776 1.00 72.56 104 LEU A C 1
ATOM 795 O O . LEU A 1 104 ? -0.953 -5.168 -7.475 1.00 72.56 104 LEU A O 1
ATOM 799 N N . THR A 1 105 ? 0.383 -4.439 -5.825 1.00 68.75 105 THR A N 1
ATOM 800 C CA . THR A 1 105 ? 0.993 -5.734 -5.522 1.00 68.75 105 THR A CA 1
ATOM 801 C C . THR A 1 105 ? -0.041 -6.744 -5.023 1.00 68.75 105 THR A C 1
ATOM 803 O O . THR A 1 105 ? -0.092 -7.877 -5.506 1.00 68.75 105 THR A O 1
ATOM 806 N N . PHE A 1 106 ? -0.918 -6.331 -4.106 1.00 73.25 106 PHE A N 1
ATOM 807 C CA . PHE A 1 106 ? -1.994 -7.187 -3.611 1.00 73.25 106 PHE A CA 1
ATOM 808 C C . PHE A 1 106 ? -3.077 -7.456 -4.665 1.00 73.25 106 PHE A C 1
ATOM 810 O O . PHE A 1 106 ? -3.551 -8.587 -4.765 1.00 73.25 106 PHE A O 1
ATOM 817 N N . MET A 1 107 ? -3.430 -6.464 -5.491 1.00 72.38 107 MET A N 1
ATOM 818 C CA . MET A 1 107 ? -4.336 -6.660 -6.632 1.00 72.38 107 MET A CA 1
ATOM 819 C C . MET A 1 107 ? -3.749 -7.625 -7.667 1.00 72.38 107 MET A C 1
ATOM 821 O O . MET A 1 107 ? -4.470 -8.472 -8.191 1.00 72.38 107 MET A O 1
ATOM 825 N N . GLY A 1 108 ? -2.441 -7.539 -7.928 1.00 69.25 108 GLY A N 1
ATOM 826 C CA . GLY A 1 108 ? -1.720 -8.475 -8.786 1.00 69.25 108 GLY A CA 1
ATOM 827 C C . GLY A 1 108 ? -1.820 -9.900 -8.258 1.00 69.25 108 GLY A C 1
ATOM 828 O O . GLY A 1 108 ? -2.282 -10.778 -8.981 1.00 69.25 108 GLY A O 1
ATOM 829 N N . LYS A 1 109 ? -1.506 -10.109 -6.975 1.00 67.94 109 LYS A N 1
ATOM 830 C CA . LYS A 1 109 ? -1.633 -11.423 -6.338 1.00 67.94 109 LYS A CA 1
ATOM 831 C C . LYS A 1 109 ? -3.063 -11.970 -6.397 1.00 67.94 109 LYS A C 1
ATOM 833 O O . LYS A 1 109 ? -3.255 -13.124 -6.754 1.00 67.94 109 LYS A O 1
ATOM 838 N N . GLN A 1 110 ? -4.069 -11.145 -6.106 1.00 72.12 110 GLN A N 1
ATOM 839 C CA . GLN A 1 110 ? -5.471 -11.559 -6.199 1.00 72.12 110 GLN A CA 1
ATOM 840 C C . GLN A 1 110 ? -5.866 -11.944 -7.635 1.00 72.12 110 GLN A C 1
ATOM 842 O O . GLN A 1 110 ? -6.628 -12.888 -7.835 1.00 72.12 110 GLN A O 1
ATOM 847 N N . ALA A 1 111 ? -5.357 -11.229 -8.641 1.00 69.44 111 ALA A N 1
ATOM 848 C CA . ALA A 1 111 ? -5.584 -11.572 -10.039 1.00 69.44 111 ALA A CA 1
ATOM 849 C C . ALA A 1 111 ? -4.923 -12.910 -10.412 1.00 69.44 111 ALA A C 1
ATOM 851 O O . ALA A 1 111 ? -5.560 -13.704 -11.102 1.00 69.44 111 ALA A O 1
ATOM 852 N N . GLU A 1 112 ? -3.705 -13.186 -9.932 1.00 70.19 112 GLU A N 1
ATOM 853 C CA . GLU A 1 112 ? -3.032 -14.480 -10.135 1.00 70.19 112 GLU A CA 1
ATOM 854 C C . GLU A 1 112 ? -3.770 -15.629 -9.460 1.00 70.19 112 GLU A C 1
ATOM 856 O O . GLU A 1 112 ? -4.038 -16.639 -10.107 1.00 70.19 112 GLU A O 1
ATOM 861 N N . ASP A 1 113 ? -4.157 -15.447 -8.195 1.00 73.88 113 ASP A N 1
ATOM 862 C CA . ASP A 1 113 ? -4.913 -16.441 -7.430 1.00 73.88 113 ASP A CA 1
ATOM 863 C C . ASP A 1 113 ? -6.273 -16.738 -8.115 1.00 73.88 113 ASP A C 1
ATOM 865 O O . ASP A 1 113 ? -6.788 -17.851 -8.038 1.00 73.88 113 ASP A O 1
ATOM 869 N N . ALA A 1 114 ? -6.830 -15.774 -8.863 1.00 71.25 114 ALA A N 1
ATOM 870 C CA . ALA A 1 114 ? -8.035 -15.928 -9.686 1.00 71.25 114 ALA A CA 1
ATOM 871 C C . ALA A 1 114 ? -7.775 -16.426 -11.129 1.00 71.25 114 ALA A C 1
ATOM 873 O O . ALA A 1 114 ? -8.693 -16.423 -11.952 1.00 71.25 114 ALA A O 1
ATOM 874 N N . GLY A 1 115 ? -6.540 -16.803 -11.481 1.00 68.88 115 GLY A N 1
ATOM 875 C CA . GLY A 1 115 ? -6.166 -17.281 -12.820 1.00 68.88 115 GLY A CA 1
ATOM 876 C C . GLY A 1 115 ? -6.200 -16.211 -13.922 1.00 68.88 115 GLY A C 1
ATOM 877 O O . GLY A 1 115 ? -6.218 -16.534 -15.112 1.00 68.88 115 GLY A O 1
ATOM 878 N N . ARG A 1 116 ? -6.235 -14.925 -13.554 1.00 68.75 116 ARG A N 1
ATOM 879 C CA . ARG A 1 116 ? -6.289 -13.778 -14.472 1.00 68.75 116 ARG A CA 1
ATOM 880 C C . ARG A 1 116 ? -4.878 -13.238 -14.748 1.00 68.75 116 ARG A C 1
ATOM 882 O O . ARG A 1 116 ? -3.979 -13.376 -13.924 1.00 68.75 116 ARG A O 1
ATOM 889 N N . PRO A 1 117 ? -4.650 -12.582 -15.901 1.00 71.44 117 PRO A N 1
ATOM 890 C CA . PRO A 1 117 ? -3.337 -12.037 -16.236 1.00 71.44 117 PRO A CA 1
ATOM 891 C C . PRO A 1 117 ? -2.936 -10.897 -15.285 1.00 71.44 117 PRO A C 1
ATOM 893 O O . PRO A 1 117 ? -3.478 -9.795 -15.369 1.00 71.44 117 PRO A O 1
ATOM 896 N N . ALA A 1 118 ? -1.942 -11.141 -14.427 1.00 74.19 118 ALA A N 1
ATOM 897 C CA . ALA A 1 118 ? -1.491 -10.177 -13.420 1.00 74.19 118 ALA A CA 1
ATOM 898 C C . ALA A 1 118 ? -0.319 -9.279 -13.845 1.00 74.19 118 ALA A C 1
ATOM 900 O O . ALA A 1 118 ? 0.002 -8.305 -13.162 1.00 74.19 118 ALA A O 1
ATOM 901 N N . GLY A 1 119 ? 0.295 -9.545 -15.004 1.00 73.12 119 GLY A N 1
ATOM 902 C CA . GLY A 1 119 ? 1.488 -8.820 -15.461 1.00 73.12 119 GLY A CA 1
ATOM 903 C C . GLY A 1 119 ? 1.316 -7.296 -15.528 1.00 73.12 119 GLY A C 1
ATOM 904 O O . GLY A 1 119 ? 2.263 -6.563 -15.261 1.00 73.12 119 GLY A O 1
ATOM 905 N N . LYS A 1 120 ? 0.100 -6.804 -15.805 1.00 76.38 120 LYS A N 1
ATOM 906 C CA . LYS A 1 120 ? -0.207 -5.363 -15.830 1.00 76.38 120 LYS A CA 1
ATOM 907 C C . LYS A 1 120 ? -0.098 -4.718 -14.445 1.00 76.38 120 LYS A C 1
ATOM 909 O O . LYS A 1 120 ? 0.446 -3.625 -14.333 1.00 76.38 120 LYS A O 1
ATOM 914 N N . TYR A 1 121 ? -0.571 -5.404 -13.403 1.00 76.00 121 TYR A N 1
ATOM 915 C CA . TYR A 1 121 ? -0.469 -4.928 -12.022 1.00 76.00 121 TYR A CA 1
ATOM 916 C C . TYR A 1 121 ? 0.982 -4.901 -11.561 1.00 76.00 121 TYR A C 1
ATOM 918 O O . TYR A 1 121 ? 1.395 -3.942 -10.928 1.00 76.00 121 TYR A O 1
ATOM 926 N N . ARG A 1 122 ? 1.782 -5.892 -11.968 1.00 78.62 122 ARG A N 1
ATOM 927 C CA . ARG A 1 122 ? 3.214 -5.936 -11.661 1.00 78.62 122 ARG A CA 1
ATOM 928 C C . ARG A 1 122 ? 3.984 -4.782 -12.301 1.00 78.62 122 ARG A C 1
ATOM 930 O O . ARG A 1 122 ? 4.776 -4.136 -11.624 1.00 78.62 122 ARG A O 1
ATOM 937 N N . VAL A 1 123 ? 3.731 -4.484 -13.578 1.00 82.94 123 VAL A N 1
ATOM 938 C CA . VAL A 1 123 ? 4.327 -3.307 -14.238 1.00 82.94 123 VAL A CA 1
ATOM 939 C C . VAL A 1 123 ? 3.924 -2.028 -13.505 1.00 82.94 123 VAL A C 1
ATOM 941 O O . VAL A 1 123 ? 4.787 -1.209 -13.203 1.00 82.94 123 VAL A O 1
ATOM 944 N N . ALA A 1 124 ? 2.642 -1.882 -13.165 1.00 78.56 124 ALA A N 1
ATOM 945 C CA . ALA A 1 124 ? 2.157 -0.724 -12.424 1.00 78.56 124 ALA A CA 1
ATOM 946 C C . ALA A 1 124 ? 2.820 -0.600 -11.038 1.00 78.56 124 ALA A C 1
ATOM 948 O O . ALA A 1 124 ? 3.284 0.484 -10.700 1.00 78.56 124 ALA A O 1
ATOM 949 N N . THR A 1 125 ? 2.953 -1.696 -10.279 1.00 82.88 125 THR A N 1
ATOM 950 C CA . THR A 1 125 ? 3.677 -1.730 -8.996 1.00 82.88 125 THR A CA 1
ATOM 951 C C . THR A 1 125 ? 5.093 -1.187 -9.148 1.00 82.88 125 THR A C 1
ATOM 953 O O . THR A 1 125 ? 5.500 -0.324 -8.376 1.00 82.88 125 THR A O 1
ATOM 956 N N . TRP A 1 126 ? 5.843 -1.676 -10.139 1.00 85.75 126 TRP A N 1
ATOM 957 C CA . TRP A 1 126 ? 7.227 -1.258 -10.350 1.00 85.75 126 TRP A CA 1
ATOM 958 C C . TRP A 1 126 ? 7.332 0.214 -10.746 1.00 85.75 126 TRP A C 1
ATOM 960 O O . TRP A 1 126 ? 8.179 0.923 -10.209 1.00 85.75 126 TRP A O 1
ATOM 970 N N . VAL A 1 127 ? 6.444 0.704 -11.617 1.00 86.50 127 VAL A N 1
ATOM 971 C CA . VAL A 1 127 ? 6.381 2.132 -11.967 1.00 86.50 127 VAL A CA 1
ATOM 972 C C . VAL A 1 127 ? 6.146 2.982 -10.718 1.00 86.50 127 VAL A C 1
ATOM 974 O O . VAL A 1 127 ? 6.876 3.942 -10.481 1.00 86.50 127 VAL A O 1
ATOM 977 N N . THR A 1 128 ? 5.176 2.614 -9.881 1.00 82.06 128 THR A N 1
ATOM 978 C CA . THR A 1 128 ? 4.892 3.342 -8.641 1.00 82.06 128 THR A CA 1
ATOM 979 C C . THR A 1 128 ? 6.047 3.263 -7.641 1.00 82.06 128 THR A C 1
ATOM 981 O O . THR A 1 128 ? 6.372 4.269 -7.018 1.00 82.06 128 THR A O 1
ATOM 984 N N . ALA A 1 129 ? 6.712 2.111 -7.520 1.00 82.88 129 ALA A N 1
ATOM 985 C CA . ALA A 1 129 ? 7.876 1.947 -6.652 1.00 82.88 129 ALA A CA 1
ATOM 986 C C . ALA A 1 129 ? 9.040 2.861 -7.073 1.00 82.88 129 ALA A C 1
ATOM 988 O O . ALA A 1 129 ? 9.667 3.483 -6.219 1.00 82.88 129 ALA A O 1
ATOM 989 N N . PHE A 1 130 ? 9.288 3.014 -8.380 1.00 86.44 130 PHE A N 1
ATOM 990 C CA . PHE A 1 130 ? 10.286 3.963 -8.885 1.00 86.44 130 PHE A CA 1
ATOM 991 C C . PHE A 1 130 ? 9.905 5.420 -8.617 1.00 86.44 130 PHE A C 1
ATOM 993 O O . PHE A 1 130 ? 10.775 6.214 -8.265 1.00 86.44 130 PHE A O 1
ATOM 1000 N N . LEU A 1 131 ? 8.622 5.774 -8.726 1.00 83.25 131 LEU A N 1
ATOM 1001 C CA . LEU A 1 131 ? 8.150 7.114 -8.366 1.00 83.25 131 LEU A CA 1
ATOM 1002 C C . LEU A 1 131 ? 8.336 7.387 -6.866 1.00 83.25 131 LEU A C 1
ATOM 1004 O O . LEU A 1 131 ? 8.843 8.446 -6.503 1.00 83.25 131 LEU A O 1
ATOM 1008 N N . ALA A 1 132 ? 8.002 6.424 -6.002 1.00 81.44 132 ALA A N 1
ATOM 1009 C CA . ALA A 1 132 ? 8.225 6.520 -4.558 1.00 81.44 132 ALA A CA 1
ATOM 1010 C C . ALA A 1 132 ? 9.716 6.681 -4.224 1.00 81.44 132 ALA A C 1
ATOM 1012 O O . ALA A 1 132 ? 10.092 7.576 -3.470 1.00 81.44 132 ALA A O 1
ATOM 1013 N N . ALA A 1 133 ? 10.576 5.868 -4.844 1.00 82.06 133 ALA A N 1
ATOM 1014 C CA . ALA A 1 133 ? 12.022 5.967 -4.687 1.00 82.06 133 ALA A CA 1
ATOM 1015 C C . ALA A 1 133 ? 12.557 7.334 -5.144 1.00 82.06 133 ALA A C 1
ATOM 1017 O O . ALA A 1 133 ? 13.402 7.913 -4.467 1.00 82.06 133 ALA A O 1
ATOM 1018 N N . GLY A 1 134 ? 12.036 7.879 -6.248 1.00 83.19 134 GLY A N 1
ATOM 1019 C CA . GLY A 1 134 ? 12.385 9.216 -6.732 1.00 83.19 134 GLY A CA 1
ATOM 1020 C C . GLY A 1 134 ? 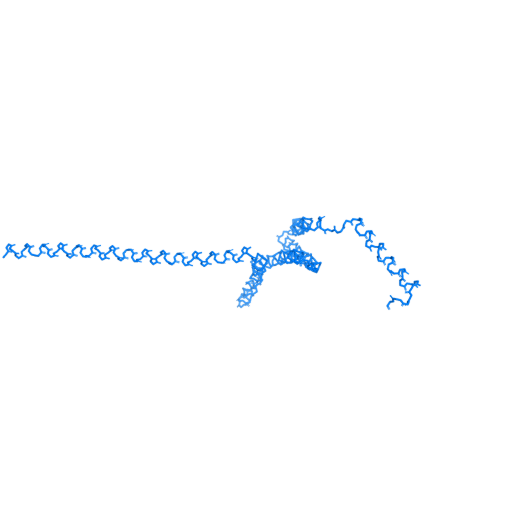11.996 10.324 -5.751 1.00 83.19 134 GLY A C 1
ATOM 1021 O O . GLY A 1 134 ? 12.805 11.208 -5.474 1.00 83.19 134 GLY A O 1
ATOM 1022 N N . VAL A 1 135 ? 10.794 10.251 -5.172 1.00 80.88 135 VAL A N 1
ATOM 1023 C CA . VAL A 1 135 ? 10.339 11.204 -4.146 1.00 80.88 135 VAL A CA 1
ATOM 1024 C C . VAL A 1 135 ? 11.181 11.094 -2.875 1.00 80.88 135 VAL A C 1
ATOM 1026 O O . VAL A 1 135 ? 11.625 12.117 -2.357 1.00 80.88 135 VAL A O 1
ATOM 1029 N N . ASN A 1 136 ? 11.467 9.876 -2.404 1.00 79.75 136 ASN A N 1
ATOM 1030 C CA . ASN A 1 136 ? 12.331 9.665 -1.240 1.00 79.75 136 ASN A CA 1
ATOM 1031 C C . ASN A 1 136 ? 13.754 10.171 -1.492 1.00 79.75 136 ASN A C 1
ATOM 1033 O O . ASN A 1 136 ? 14.328 10.825 -0.623 1.00 79.75 136 ASN A O 1
ATOM 1037 N N . TYR A 1 137 ? 14.306 9.934 -2.684 1.00 83.44 137 TYR A N 1
ATOM 1038 C CA . TYR A 1 137 ? 15.608 10.471 -3.062 1.00 83.44 137 TYR A CA 1
ATOM 1039 C C . TYR A 1 137 ? 15.619 11.998 -3.003 1.00 83.44 137 TYR A C 1
ATOM 1041 O O . TYR A 1 137 ? 16.467 12.578 -2.333 1.00 83.44 137 TYR A O 1
ATOM 1049 N N . TRP A 1 138 ? 14.664 12.651 -3.673 1.00 81.88 138 TRP A N 1
ATOM 1050 C CA . TRP A 1 138 ? 14.594 14.110 -3.715 1.00 81.88 138 TRP A CA 1
ATOM 1051 C C . TRP A 1 138 ? 14.454 14.702 -2.314 1.00 81.88 138 TRP A C 1
ATOM 1053 O O . TRP A 1 138 ? 15.175 15.632 -1.962 1.00 81.88 138 TRP A O 1
ATOM 1063 N N . HIS A 1 139 ? 13.561 14.136 -1.499 1.00 80.69 139 HIS A N 1
ATOM 1064 C CA . HIS A 1 139 ? 13.318 14.612 -0.144 1.00 80.69 139 HIS A CA 1
ATOM 1065 C C . HIS A 1 139 ? 14.583 14.564 0.715 1.00 80.69 139 HIS A C 1
ATOM 1067 O O . HIS A 1 139 ? 14.958 15.566 1.315 1.00 80.69 139 HIS A O 1
ATOM 1073 N N . TRP A 1 140 ? 15.266 13.420 0.750 1.00 74.88 140 TRP A N 1
ATOM 1074 C CA . TRP A 1 140 ? 16.457 13.257 1.581 1.00 74.88 140 TRP A CA 1
ATOM 1075 C C . TRP A 1 140 ? 17.687 13.963 1.010 1.00 74.88 140 TRP A C 1
ATOM 1077 O O . TRP A 1 140 ? 18.552 14.373 1.778 1.00 74.88 140 TRP A O 1
ATOM 1087 N N . ALA A 1 141 ? 17.764 14.152 -0.309 1.00 84.06 141 ALA A N 1
ATOM 1088 C CA . ALA A 1 141 ? 18.827 14.934 -0.931 1.00 84.06 141 ALA A CA 1
ATOM 1089 C C . ALA A 1 141 ? 18.713 16.431 -0.605 1.00 84.06 141 ALA A C 1
ATOM 1091 O O . ALA A 1 141 ? 19.741 17.093 -0.470 1.00 84.06 141 ALA A O 1
ATOM 1092 N N . ASP A 1 142 ? 17.490 16.948 -0.468 1.00 80.75 142 ASP A N 1
ATOM 1093 C CA . ASP A 1 142 ? 17.226 18.339 -0.086 1.00 80.75 142 ASP A CA 1
ATOM 1094 C C . ASP A 1 142 ? 17.304 18.541 1.438 1.00 80.75 142 ASP A C 1
ATOM 1096 O O . ASP A 1 142 ? 17.879 19.515 1.917 1.00 80.75 142 ASP A O 1
ATOM 1100 N N . ALA A 1 143 ? 16.804 17.578 2.221 1.00 75.81 143 ALA A N 1
ATOM 1101 C CA . ALA A 1 143 ? 16.844 17.629 3.683 1.00 75.81 143 ALA A CA 1
ATOM 1102 C C . ALA A 1 143 ? 18.260 17.442 4.257 1.00 75.81 143 ALA A C 1
ATOM 1104 O O . ALA A 1 143 ? 18.582 18.008 5.301 1.00 75.81 143 ALA A O 1
ATOM 1105 N N . LEU A 1 144 ? 19.105 16.643 3.593 1.00 80.81 144 LEU A N 1
ATOM 1106 C CA . LEU A 1 144 ? 20.474 16.332 4.016 1.00 80.81 144 LEU A CA 1
ATOM 1107 C C . LEU A 1 144 ? 21.469 16.551 2.857 1.00 80.81 144 LEU A C 1
ATOM 1109 O O . LEU A 1 144 ? 22.046 15.593 2.332 1.00 80.81 144 LEU A O 1
ATOM 1113 N N . PRO A 1 145 ? 21.726 17.808 2.451 1.00 82.75 145 PRO A N 1
ATOM 1114 C CA . PRO A 1 145 ? 22.522 18.110 1.258 1.00 82.75 145 PRO A CA 1
ATOM 1115 C C . PRO A 1 145 ? 23.993 17.673 1.361 1.00 82.75 145 PRO A C 1
ATOM 1117 O O . PRO A 1 145 ? 24.624 17.413 0.332 1.00 82.75 145 PRO A O 1
ATOM 1120 N N . ASN A 1 146 ? 24.525 17.548 2.583 1.00 88.44 146 ASN A N 1
ATOM 1121 C CA . ASN A 1 146 ? 25.890 17.082 2.852 1.00 88.44 146 ASN A CA 1
ATOM 1122 C C . ASN A 1 146 ? 26.010 15.547 2.902 1.00 88.44 146 ASN A C 1
ATOM 1124 O O . ASN A 1 146 ? 27.106 15.019 2.742 1.00 88.44 146 ASN A O 1
ATOM 1128 N N . ASP A 1 147 ? 24.892 14.829 3.044 1.00 87.31 147 ASP A N 1
ATOM 1129 C CA . ASP A 1 147 ? 24.842 13.376 3.240 1.00 87.31 147 ASP A CA 1
ATOM 1130 C C . ASP A 1 147 ? 23.991 12.693 2.161 1.00 87.31 147 ASP A C 1
ATOM 1132 O O . ASP A 1 147 ? 23.137 11.849 2.431 1.00 87.31 147 ASP A O 1
ATOM 1136 N N . LYS A 1 148 ? 24.241 13.023 0.888 1.00 83.44 148 LYS A N 1
ATOM 1137 C CA . LYS A 1 148 ? 23.466 12.501 -0.259 1.00 83.44 148 LYS A CA 1
ATOM 1138 C C . LYS A 1 148 ? 23.428 10.971 -0.349 1.00 83.44 148 LYS A C 1
ATOM 1140 O O . LYS A 1 148 ? 22.525 10.418 -0.971 1.00 83.44 148 LYS A O 1
ATOM 1145 N N . TRP A 1 149 ? 24.382 10.275 0.270 1.00 79.94 149 TRP A N 1
ATOM 1146 C CA . TRP A 1 149 ? 24.378 8.814 0.373 1.00 79.94 149 TRP A CA 1
ATOM 1147 C C . TRP A 1 149 ? 23.138 8.290 1.123 1.00 79.94 149 TRP A C 1
ATOM 1149 O O . TRP A 1 149 ? 22.596 7.255 0.740 1.00 79.94 149 TRP A O 1
ATOM 1159 N N . VAL A 1 150 ? 22.628 9.034 2.113 1.00 72.38 150 VAL A N 1
ATOM 1160 C CA . VAL A 1 150 ? 21.406 8.702 2.865 1.00 72.38 150 VAL A CA 1
ATOM 1161 C C . VAL A 1 150 ? 20.196 8.678 1.933 1.00 72.38 150 VAL A C 1
ATOM 1163 O O . VAL A 1 150 ? 19.390 7.749 1.984 1.00 72.38 150 VAL A O 1
ATOM 1166 N N . ALA A 1 151 ? 20.110 9.634 1.005 1.00 80.25 151 ALA A N 1
ATOM 1167 C CA . ALA A 1 151 ? 19.045 9.680 0.007 1.00 80.25 151 ALA A CA 1
ATOM 1168 C C . ALA A 1 151 ? 19.038 8.444 -0.905 1.00 80.25 151 ALA A C 1
ATOM 1170 O O . ALA A 1 151 ? 17.974 7.899 -1.199 1.00 80.25 151 ALA A O 1
ATOM 1171 N N . PHE A 1 152 ? 20.216 7.952 -1.306 1.00 78.81 152 PHE A N 1
ATOM 1172 C CA . PHE A 1 152 ? 2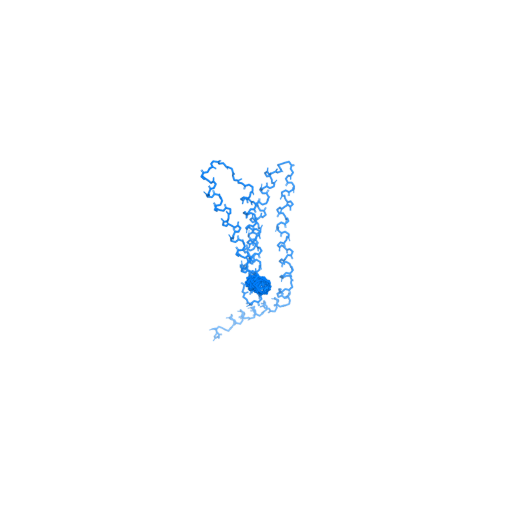0.328 6.710 -2.077 1.00 78.81 152 PHE A CA 1
ATOM 1173 C C . PHE A 1 152 ? 19.897 5.480 -1.271 1.00 78.81 152 PHE A C 1
ATOM 1175 O O . PHE A 1 152 ? 19.235 4.601 -1.821 1.00 78.81 152 PHE A O 1
ATOM 1182 N N . VAL A 1 153 ? 20.224 5.420 0.024 1.00 73.19 153 VAL A N 1
ATOM 1183 C CA . VAL A 1 153 ? 19.813 4.312 0.904 1.00 73.19 153 VAL A CA 1
ATOM 1184 C C . VAL A 1 153 ? 18.293 4.274 1.066 1.00 73.19 153 VAL A C 1
ATOM 1186 O O . VAL A 1 153 ? 17.697 3.209 0.910 1.00 73.19 153 VAL A O 1
ATOM 1189 N N . PHE A 1 154 ? 17.649 5.417 1.314 1.00 73.88 154 PHE A N 1
ATOM 1190 C CA . PHE A 1 154 ? 16.188 5.488 1.445 1.00 73.88 154 PHE A CA 1
ATOM 1191 C C . PHE A 1 154 ? 15.452 5.248 0.124 1.00 73.88 154 PHE A C 1
ATOM 1193 O O . PHE A 1 154 ? 14.429 4.570 0.103 1.00 73.88 154 PHE A O 1
ATOM 1200 N N . ALA A 1 155 ? 15.969 5.752 -0.995 1.00 78.50 155 ALA A N 1
ATOM 1201 C CA . ALA A 1 155 ? 15.401 5.446 -2.304 1.00 78.50 155 ALA A CA 1
ATOM 1202 C C . ALA A 1 155 ? 15.546 3.952 -2.646 1.00 78.50 155 ALA A C 1
ATOM 1204 O O . ALA A 1 155 ? 14.609 3.319 -3.134 1.00 78.50 155 ALA A O 1
ATOM 1205 N N . GLY A 1 156 ? 16.712 3.370 -2.350 1.00 70.19 156 GLY A N 1
ATOM 1206 C CA . GLY A 1 156 ? 16.988 1.952 -2.553 1.00 70.19 156 GLY A CA 1
ATOM 1207 C C . GLY A 1 156 ? 16.118 1.049 -1.680 1.00 70.19 156 GLY A C 1
ATOM 1208 O O . GLY A 1 156 ? 15.615 0.037 -2.169 1.00 70.19 156 GLY A O 1
ATOM 1209 N N . SER A 1 157 ? 15.877 1.417 -0.418 1.00 69.69 157 SER A N 1
ATOM 1210 C CA . SER A 1 157 ? 15.045 0.623 0.493 1.00 69.69 157 SER A CA 1
ATOM 1211 C C . SER A 1 157 ? 13.597 0.497 -0.000 1.00 69.69 157 SER A C 1
ATOM 1213 O O . SER A 1 157 ? 13.045 -0.606 0.046 1.00 69.69 157 SER A O 1
ATOM 1215 N N . SER A 1 158 ? 13.028 1.561 -0.584 1.00 75.44 158 SER A N 1
ATOM 1216 C CA . SER A 1 158 ? 11.701 1.535 -1.222 1.00 75.44 158 SER A CA 1
ATOM 1217 C C . SER A 1 158 ? 11.601 0.514 -2.363 1.00 75.44 158 SER A C 1
ATOM 1219 O O . SER A 1 158 ? 10.558 -0.111 -2.548 1.00 75.44 158 SER A O 1
ATOM 1221 N N . LEU A 1 159 ? 12.686 0.298 -3.113 1.00 78.62 159 LEU A N 1
ATOM 1222 C CA . LEU A 1 159 ? 12.729 -0.682 -4.203 1.00 78.62 159 LEU A CA 1
ATOM 1223 C C . LEU A 1 159 ? 12.999 -2.104 -3.696 1.00 78.62 159 LEU A C 1
ATOM 1225 O O . LEU A 1 159 ? 12.379 -3.055 -4.173 1.00 78.62 159 LEU A O 1
ATOM 1229 N N . ILE A 1 160 ? 13.903 -2.262 -2.723 1.00 70.44 160 ILE A N 1
ATOM 1230 C CA . ILE A 1 160 ? 14.291 -3.570 -2.170 1.00 70.44 160 ILE A CA 1
ATOM 1231 C C . ILE A 1 160 ? 13.091 -4.271 -1.524 1.00 70.44 160 ILE A C 1
ATOM 1233 O O . ILE A 1 160 ? 12.925 -5.478 -1.704 1.00 70.44 160 ILE A O 1
ATOM 1237 N N . ALA A 1 161 ? 12.224 -3.537 -0.823 1.00 68.75 161 ALA A N 1
ATOM 1238 C CA . ALA A 1 161 ? 11.020 -4.105 -0.217 1.00 68.75 161 ALA A CA 1
ATOM 1239 C C . ALA A 1 161 ? 10.093 -4.753 -1.265 1.00 68.75 161 ALA A C 1
ATOM 1241 O O . ALA A 1 161 ? 9.674 -5.904 -1.106 1.00 68.75 161 ALA 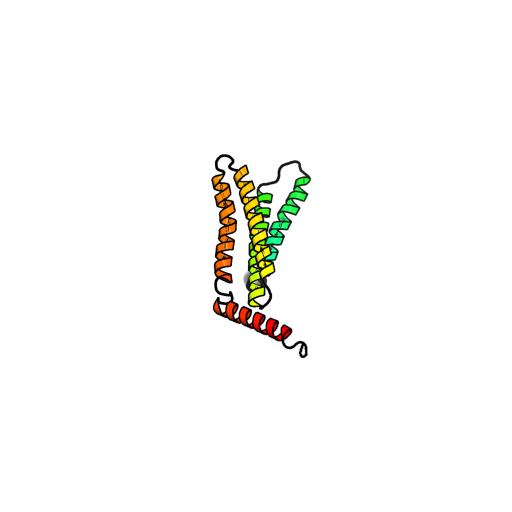A O 1
ATOM 1242 N N . ILE A 1 162 ? 9.835 -4.046 -2.371 1.00 77.81 162 ILE A N 1
ATOM 1243 C CA . ILE A 1 162 ? 9.032 -4.551 -3.492 1.00 77.81 162 ILE A CA 1
ATOM 1244 C C . ILE A 1 162 ? 9.746 -5.705 -4.198 1.00 77.81 162 ILE A C 1
ATOM 1246 O O . ILE A 1 162 ? 9.112 -6.711 -4.499 1.00 77.81 162 ILE A O 1
ATOM 1250 N N . TYR A 1 163 ? 11.061 -5.610 -4.405 1.00 71.56 163 TYR A N 1
ATOM 1251 C CA . TYR A 1 163 ? 11.863 -6.672 -5.015 1.00 71.56 163 TYR A CA 1
ATOM 1252 C C . TYR A 1 163 ? 11.780 -7.992 -4.237 1.00 71.56 163 TYR A C 1
ATOM 1254 O O . TYR A 1 163 ? 11.491 -9.040 -4.816 1.00 71.56 163 TYR A O 1
ATOM 1262 N N . LEU A 1 164 ? 12.003 -7.949 -2.919 1.00 66.06 164 LEU A N 1
ATOM 1263 C CA . LEU A 1 164 ? 11.951 -9.130 -2.056 1.00 66.06 164 LEU A CA 1
ATOM 1264 C C . LEU A 1 164 ? 10.553 -9.752 -2.042 1.00 66.06 164 LEU A C 1
ATOM 1266 O O . LEU A 1 164 ? 10.421 -10.978 -2.090 1.00 66.06 164 LEU A O 1
ATOM 1270 N N . TRP A 1 165 ? 9.510 -8.920 -2.010 1.00 69.44 165 TRP A N 1
ATOM 1271 C CA . TRP A 1 165 ? 8.135 -9.394 -2.106 1.00 69.44 165 TRP A CA 1
ATOM 1272 C C . TRP A 1 165 ? 7.857 -10.056 -3.457 1.00 69.44 165 TRP A C 1
ATOM 1274 O O . TRP A 1 165 ? 7.377 -11.186 -3.495 1.00 69.44 165 TRP A O 1
ATOM 1284 N N . ASP A 1 166 ? 8.206 -9.388 -4.555 1.00 73.25 166 ASP A N 1
ATOM 1285 C CA . ASP A 1 166 ? 7.999 -9.866 -5.921 1.00 73.25 166 ASP A CA 1
ATOM 1286 C C . ASP A 1 166 ? 8.719 -11.203 -6.163 1.00 73.25 166 ASP A C 1
ATOM 1288 O O . ASP A 1 166 ? 8.163 -12.122 -6.770 1.00 73.25 166 ASP A O 1
ATOM 1292 N N . MET A 1 167 ? 9.929 -11.349 -5.612 1.00 64.88 167 MET A N 1
ATOM 1293 C CA . MET A 1 167 ? 10.697 -12.593 -5.619 1.00 64.88 167 MET A CA 1
ATOM 1294 C C . MET A 1 167 ? 10.014 -13.695 -4.797 1.00 64.88 167 MET A C 1
ATOM 1296 O O . MET A 1 167 ? 9.937 -14.833 -5.256 1.00 64.88 167 MET A O 1
ATOM 1300 N N . LYS A 1 168 ? 9.462 -13.374 -3.621 1.00 63.50 168 LYS A N 1
ATOM 1301 C CA . LYS A 1 168 ? 8.715 -14.329 -2.787 1.00 63.50 168 LYS A CA 1
ATOM 1302 C C . LYS A 1 168 ? 7.428 -14.812 -3.460 1.00 63.50 168 LYS A C 1
ATOM 1304 O O . LYS A 1 168 ? 7.119 -15.997 -3.390 1.00 63.50 168 LYS A O 1
ATOM 1309 N N . THR A 1 169 ? 6.654 -13.920 -4.076 1.00 63.50 169 THR A N 1
ATOM 1310 C CA . THR A 1 169 ? 5.348 -14.274 -4.657 1.00 63.50 169 THR A CA 1
ATOM 1311 C C . THR A 1 169 ? 5.457 -14.900 -6.040 1.00 63.50 169 THR A C 1
ATOM 1313 O O . THR A 1 169 ? 4.714 -15.831 -6.341 1.00 63.50 169 THR A O 1
ATOM 1316 N N . HIS A 1 170 ? 6.396 -14.447 -6.871 1.00 63.28 170 HIS A N 1
ATOM 1317 C CA . HIS A 1 170 ? 6.479 -14.868 -8.273 1.00 63.28 170 HIS A CA 1
ATOM 1318 C C . HIS A 1 170 ? 7.710 -15.723 -8.592 1.00 63.28 170 HIS A C 1
ATOM 1320 O O . HIS A 1 170 ? 7.782 -16.297 -9.679 1.00 63.28 170 HIS A O 1
ATOM 1326 N N . GLY A 1 171 ? 8.671 -15.845 -7.671 1.00 53.84 171 GLY A N 1
ATOM 1327 C CA . GLY A 1 171 ? 9.900 -16.616 -7.875 1.00 53.84 171 GLY A CA 1
ATOM 1328 C C . GLY A 1 171 ? 9.683 -18.119 -8.074 1.00 53.84 171 GLY A C 1
ATOM 1329 O O . GLY A 1 171 ? 10.529 -18.761 -8.689 1.00 53.84 171 GLY A O 1
ATOM 1330 N N . SER A 1 172 ? 8.546 -18.677 -7.632 1.00 51.12 172 SER A N 1
ATOM 1331 C CA . SER A 1 172 ? 8.250 -20.117 -7.745 1.00 51.12 172 SER A CA 1
ATOM 1332 C C . SER A 1 172 ? 7.069 -20.485 -8.656 1.00 51.12 172 SER A C 1
ATOM 1334 O O . SER A 1 172 ? 6.809 -21.672 -8.822 1.00 51.12 172 SER A O 1
ATOM 1336 N N . HIS A 1 173 ? 6.352 -19.520 -9.249 1.00 52.47 173 HIS A N 1
ATOM 1337 C CA . HIS A 1 173 ? 5.126 -19.780 -10.037 1.00 52.47 173 HIS A CA 1
ATOM 1338 C C . HIS A 1 173 ? 5.314 -19.655 -11.560 1.00 52.47 173 HIS A C 1
ATOM 1340 O O . HIS A 1 173 ? 4.367 -19.779 -12.336 1.00 52.47 173 HIS A O 1
ATOM 1346 N N . GLY A 1 174 ? 6.538 -19.399 -12.023 1.00 57.81 174 GLY A N 1
ATOM 1347 C CA . GLY A 1 174 ? 6.839 -19.353 -13.450 1.00 57.81 174 GLY A CA 1
ATOM 1348 C C . GLY A 1 174 ? 6.904 -20.749 -14.071 1.00 57.81 174 GLY A C 1
ATOM 1349 O O . GLY A 1 174 ? 7.424 -21.675 -13.455 1.00 57.81 174 GLY A O 1
ATOM 1350 N N . LYS A 1 175 ? 6.474 -20.874 -15.337 1.00 60.62 175 LYS A N 1
ATOM 1351 C CA . LYS A 1 175 ? 6.705 -22.091 -16.134 1.00 60.62 175 LYS A CA 1
ATOM 1352 C C . LYS A 1 175 ? 8.172 -22.489 -16.049 1.00 60.62 175 LYS A C 1
ATOM 1354 O O . LYS A 1 175 ? 9.049 -21.643 -16.302 1.00 60.62 175 LYS A O 1
ATOM 1359 N N . THR A 1 176 ? 8.422 -23.755 -15.742 1.00 69.00 176 THR A N 1
ATOM 1360 C CA . THR A 1 176 ? 9.777 -24.304 -15.677 1.00 69.00 176 THR A CA 1
ATOM 1361 C C . THR A 1 176 ? 10.472 -24.156 -17.032 1.00 69.00 176 THR A C 1
ATOM 1363 O O . THR A 1 176 ? 9.837 -23.998 -18.082 1.00 69.00 176 THR A O 1
ATOM 1366 N N . THR A 1 177 ? 11.804 -24.201 -17.043 1.00 72.44 177 THR A N 1
ATOM 1367 C CA . THR A 1 177 ? 12.579 -24.141 -18.293 1.00 72.44 177 THR A CA 1
ATOM 1368 C C . THR A 1 177 ? 12.140 -25.230 -19.279 1.00 72.44 177 THR A C 1
ATOM 1370 O O . THR A 1 177 ? 12.082 -24.982 -20.486 1.00 72.44 177 THR A O 1
ATOM 1373 N N . GLU A 1 178 ? 11.760 -26.410 -18.781 1.00 76.88 178 GLU A N 1
ATOM 1374 C CA . GLU A 1 178 ? 11.216 -27.492 -19.601 1.00 76.88 178 GLU A CA 1
ATOM 1375 C C . GLU A 1 178 ? 9.843 -27.167 -20.188 1.00 76.88 178 GLU A C 1
ATOM 1377 O O . GLU A 1 178 ? 9.629 -27.365 -21.383 1.00 76.88 178 GLU A O 1
ATOM 1382 N N . GLU A 1 179 ? 8.922 -26.619 -19.398 1.00 76.31 179 GLU A N 1
ATOM 1383 C CA . GLU A 1 179 ? 7.596 -26.222 -19.882 1.00 76.31 179 GLU A CA 1
ATOM 1384 C C . GLU A 1 179 ? 7.686 -25.130 -20.949 1.00 76.31 179 GLU A C 1
ATOM 1386 O O . GLU A 1 179 ? 7.015 -25.212 -21.982 1.00 76.31 179 GLU A O 1
ATOM 1391 N N . ARG A 1 180 ? 8.585 -24.151 -20.769 1.00 78.88 180 ARG A N 1
ATOM 1392 C CA . ARG A 1 180 ? 8.858 -23.132 -21.795 1.00 78.88 180 ARG A CA 1
ATOM 1393 C C . ARG A 1 180 ? 9.433 -23.752 -23.067 1.00 78.88 180 ARG A C 1
ATOM 1395 O O . ARG A 1 180 ? 9.053 -23.346 -24.167 1.00 78.88 180 ARG A O 1
ATOM 1402 N N . ARG A 1 181 ? 10.326 -24.744 -22.949 1.00 81.06 181 ARG A N 1
ATOM 1403 C CA . ARG A 1 181 ? 10.873 -25.482 -24.102 1.00 81.06 181 ARG A CA 1
ATOM 1404 C C . ARG A 1 181 ? 9.786 -26.269 -24.834 1.00 81.06 181 ARG A C 1
ATOM 1406 O O . ARG A 1 181 ? 9.706 -26.164 -26.057 1.00 81.06 181 ARG A O 1
ATOM 1413 N N . ARG A 1 182 ? 8.917 -26.983 -24.112 1.00 85.81 182 ARG A N 1
ATOM 1414 C CA . ARG A 1 182 ? 7.792 -27.746 -24.685 1.00 85.81 182 ARG A CA 1
ATOM 1415 C C . ARG A 1 182 ? 6.794 -26.836 -25.394 1.00 85.81 182 ARG A C 1
ATOM 1417 O O . ARG A 1 182 ? 6.374 -27.133 -26.508 1.00 85.81 182 ARG A O 1
ATOM 1424 N N . GLU A 1 183 ? 6.457 -25.693 -24.807 1.00 85.81 183 GLU A N 1
ATOM 1425 C CA . GLU A 1 183 ? 5.555 -24.720 -25.427 1.00 85.81 183 GLU A CA 1
ATOM 1426 C C . GLU A 1 183 ? 6.171 -24.071 -26.673 1.00 85.81 183 GLU A C 1
ATOM 1428 O O . GLU A 1 183 ? 5.497 -23.932 -27.696 1.00 85.81 183 GLU A O 1
ATOM 1433 N N . LYS A 1 184 ? 7.467 -23.736 -26.636 1.00 88.38 184 LYS A N 1
ATOM 1434 C CA . LYS A 1 184 ? 8.193 -23.221 -27.806 1.00 88.38 184 LYS A CA 1
ATOM 1435 C C . LYS A 1 184 ? 8.253 -24.265 -28.925 1.00 88.38 184 LYS A C 1
ATOM 1437 O O . LYS A 1 184 ? 8.002 -23.920 -30.079 1.00 88.38 184 LYS A O 1
ATOM 1442 N N . ALA A 1 185 ? 8.504 -25.531 -28.590 1.00 88.75 185 ALA A N 1
ATOM 1443 C CA . ALA A 1 185 ? 8.468 -26.644 -29.537 1.00 88.75 185 ALA A CA 1
ATOM 1444 C C . ALA A 1 185 ? 7.064 -26.839 -30.130 1.00 88.75 185 ALA A C 1
ATOM 1446 O O . ALA A 1 185 ? 6.925 -26.948 -31.345 1.00 88.75 185 ALA A O 1
ATOM 1447 N N . ARG A 1 186 ? 6.011 -26.774 -29.305 1.00 88.06 186 ARG A N 1
ATOM 1448 C CA . ARG A 1 186 ? 4.614 -26.861 -29.755 1.00 88.06 186 ARG A CA 1
ATOM 1449 C C . ARG A 1 186 ? 4.240 -25.707 -30.685 1.00 88.06 186 ARG A C 1
ATOM 1451 O O . ARG A 1 186 ? 3.625 -25.943 -31.720 1.00 88.06 186 ARG A O 1
ATOM 1458 N N . ARG A 1 187 ? 4.630 -24.468 -30.362 1.00 88.62 187 ARG A N 1
ATOM 1459 C CA . ARG A 1 187 ? 4.414 -23.303 -31.240 1.00 88.62 187 ARG A CA 1
ATOM 1460 C C . ARG A 1 187 ? 5.149 -23.454 -32.569 1.00 88.62 187 ARG A C 1
ATOM 1462 O O . ARG A 1 187 ? 4.556 -23.161 -33.602 1.00 88.62 187 ARG A O 1
ATOM 1469 N N . LYS A 1 188 ? 6.396 -23.938 -32.550 1.00 89.31 188 LYS A N 1
ATOM 1470 C CA . LYS A 1 188 ? 7.174 -24.209 -33.766 1.00 89.31 188 LYS A CA 1
ATOM 1471 C C . LYS A 1 188 ? 6.504 -25.287 -34.621 1.00 89.31 188 LYS A C 1
ATOM 1473 O O . LYS A 1 188 ? 6.229 -25.039 -35.784 1.00 89.31 188 LYS A O 1
ATOM 1478 N N . HIS A 1 189 ? 6.126 -26.411 -34.017 1.00 88.00 189 HIS A N 1
ATOM 1479 C CA . HIS A 1 189 ? 5.421 -27.495 -34.699 1.00 88.00 189 HIS A CA 1
ATOM 1480 C C . HIS A 1 189 ? 4.098 -27.031 -35.331 1.00 88.00 189 HIS A C 1
ATOM 1482 O O . HIS A 1 189 ? 3.805 -27.367 -36.473 1.00 88.00 189 HIS A O 1
ATOM 1488 N N . LEU A 1 190 ? 3.308 -26.208 -34.632 1.00 86.69 190 LEU A N 1
ATOM 1489 C CA . LEU A 1 190 ? 2.072 -25.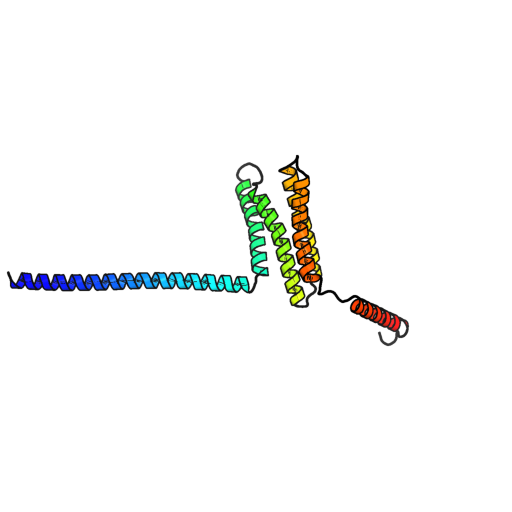639 -35.184 1.00 86.69 190 LEU A CA 1
ATOM 1490 C C . LEU A 1 190 ? 2.336 -24.652 -36.331 1.00 86.69 190 LEU A C 1
ATOM 1492 O O . LEU A 1 190 ? 1.588 -24.643 -37.308 1.00 86.69 190 LEU A O 1
ATOM 1496 N N . ALA A 1 191 ? 3.385 -23.834 -36.233 1.00 86.25 191 ALA A N 1
ATOM 1497 C CA . ALA A 1 191 ? 3.780 -22.921 -37.302 1.00 86.25 191 ALA A CA 1
ATOM 1498 C C . ALA A 1 191 ? 4.271 -23.678 -38.547 1.00 86.25 191 ALA A C 1
ATOM 1500 O O . ALA A 1 191 ? 3.893 -23.324 -39.661 1.00 86.25 191 ALA A O 1
ATOM 1501 N N . ASP A 1 192 ? 5.050 -24.743 -38.361 1.00 84.88 192 ASP A N 1
ATOM 1502 C CA . ASP A 1 192 ? 5.545 -25.588 -39.448 1.00 84.88 192 ASP A CA 1
ATOM 1503 C C . ASP A 1 192 ? 4.392 -26.374 -40.099 1.00 84.88 192 ASP A C 1
ATOM 1505 O O . ASP A 1 192 ? 4.272 -26.391 -41.324 1.00 84.88 192 ASP A O 1
ATOM 1509 N N . ARG A 1 193 ? 3.442 -26.901 -39.310 1.00 80.62 193 ARG A N 1
ATOM 1510 C CA . ARG A 1 193 ? 2.210 -27.510 -39.846 1.00 80.62 193 ARG A CA 1
ATOM 1511 C C . ARG A 1 193 ? 1.403 -26.544 -40.712 1.00 80.62 193 ARG A C 1
ATOM 1513 O O . ARG A 1 193 ? 0.944 -26.943 -41.775 1.00 80.62 193 ARG A O 1
ATOM 1520 N N . ARG A 1 194 ? 1.262 -25.278 -40.303 1.00 80.00 194 ARG A N 1
ATOM 1521 C CA . ARG A 1 194 ? 0.562 -24.249 -41.097 1.00 80.00 194 ARG A CA 1
ATOM 1522 C C . ARG A 1 194 ? 1.267 -23.925 -42.418 1.00 80.00 194 ARG A C 1
ATOM 1524 O O . ARG A 1 194 ? 0.603 -23.530 -43.370 1.00 80.00 194 ARG A O 1
ATOM 1531 N N . LYS A 1 195 ? 2.592 -24.091 -42.494 1.00 78.25 195 LYS A N 1
ATOM 1532 C CA . LYS A 1 195 ? 3.358 -23.897 -43.737 1.00 78.25 195 LYS A CA 1
ATOM 1533 C C . LYS A 1 195 ? 3.171 -25.052 -44.719 1.00 78.25 195 LYS A C 1
ATOM 1535 O O . LYS A 1 195 ? 3.021 -24.798 -45.909 1.00 78.25 195 LYS A O 1
ATOM 1540 N N . HIS A 1 196 ? 3.169 -26.291 -44.225 1.00 72.69 196 HIS A N 1
ATOM 1541 C CA . HIS A 1 196 ? 3.132 -27.492 -45.068 1.00 72.69 196 HIS A CA 1
ATOM 1542 C C . HIS A 1 196 ? 1.717 -28.015 -45.361 1.00 72.69 196 HIS A C 1
ATOM 1544 O O . HIS A 1 196 ? 1.507 -28.657 -46.383 1.00 72.69 196 HIS A O 1
ATOM 1550 N N . HIS A 1 197 ? 0.730 -27.698 -44.520 1.00 67.44 197 HIS A N 1
ATOM 1551 C CA . HIS A 1 197 ? -0.661 -28.119 -44.692 1.00 67.44 197 HIS A CA 1
ATOM 1552 C C . HIS A 1 197 ? -1.600 -26.906 -44.680 1.00 67.44 197 HIS A C 1
ATOM 1554 O O . HIS A 1 197 ? -2.346 -26.685 -43.728 1.00 67.44 197 HIS A O 1
ATOM 1560 N N . LYS A 1 198 ? -1.569 -26.113 -45.761 1.00 62.22 198 LYS A N 1
ATOM 1561 C CA . LYS A 1 198 ? -2.431 -24.926 -45.943 1.00 62.22 198 LYS A CA 1
ATOM 1562 C C . LYS A 1 198 ? -3.936 -25.234 -46.030 1.00 62.22 198 LYS A C 1
ATOM 1564 O O . LYS A 1 198 ? -4.729 -24.314 -45.911 1.00 62.22 198 LYS A O 1
ATOM 1569 N N . ALA A 1 199 ? -4.326 -26.495 -46.232 1.00 59.97 199 ALA A N 1
ATOM 1570 C CA . ALA A 1 199 ? -5.718 -26.896 -46.462 1.00 59.97 199 ALA A CA 1
ATOM 1571 C C . ALA A 1 199 ? -6.539 -27.180 -45.183 1.00 59.97 199 ALA A C 1
ATOM 1573 O O . ALA A 1 199 ? -7.708 -27.529 -45.290 1.00 59.97 199 ALA A O 1
ATOM 1574 N N . ILE A 1 200 ? -5.952 -27.063 -43.983 1.00 57.53 200 ILE A N 1
ATOM 1575 C CA . ILE A 1 200 ? -6.654 -27.283 -42.697 1.00 57.53 200 ILE A CA 1
ATOM 1576 C C . ILE A 1 200 ? -6.387 -26.111 -41.731 1.00 57.53 200 ILE A C 1
ATOM 1578 O O . ILE A 1 200 ? -6.134 -26.309 -40.541 1.00 57.53 200 ILE A O 1
ATOM 1582 N N . ALA A 1 201 ? -6.349 -24.888 -42.259 1.00 47.66 201 ALA A N 1
ATOM 1583 C CA . ALA A 1 201 ? -6.276 -23.661 -41.467 1.00 47.66 201 ALA A CA 1
ATOM 1584 C C . ALA A 1 201 ? -7.627 -22.949 -41.480 1.00 47.66 201 ALA A C 1
ATOM 1586 O O . ALA A 1 201 ? -8.220 -22.873 -42.577 1.00 47.66 201 ALA A O 1
#

Secondary structure (DSSP, 8-state):
-HHHHHHHHHHHHHHHHHHHHHHHHHHHHHHHHHHHHHHHHHHHHHHHHHHHHH-HHHHHHHHHHHHHHHHHHHHHHHTTS-----HHHHHHHHHHHHHHHHHHHHHHHHHHHTTS--HHHHHHHHHHHHHHHHHHHHHHHHH-TT-HHHHHHHHHHHHHHHHHHHHHHHTTSSPPHHHHHHHHHHHHHHHHHHHH-GGG-

Radius of gyration: 33.87 Å; chains: 1; bounding box: 76×60×116 Å

pLDDT: mean 73.07, std 9.8, range [47.66, 89.31]

Sequence (201 aa):
RRKDDEVKAEQARKDADAKRRQEQADKRARQQEKERASAARRARMGKLTGWLNANPVTAFVAFVMVCSIVPAVISQVGALSHANVNVLLAALLSAMLEGTAWALTFMGKQAEDAGRPAGKYRVATWVTAFLAAGVNYWHWADALPNDKWVAFVFAGSSLIAIYLWDMKTHGSHGKTTEERRREKARRKHLADRRKHHKAIA

Foldseek 3Di:
DVVVVVVVVVVVVVVVVVVVVVVVVVVVVVVVVVVVVVVVVVVVVCVVVVVCVVCVLVVLVVVLVCLVVVLVVVCVVCVVPDDDDDVSSLVSVLVSLLSLLVSLVVVLLVCVVVVHDSVVSVVVSQVSLQVSLVSLLVVCCVVPVPPSVVSNVRSVVSVVVSVVSCCVRPVPVDDDPVSVVVVVVVVVVVVVCCVVPVPPD